Protein AF-0000000081375925 (afdb_homodimer)

Nearest PDB structures (foldseek):
  8pju-assembly1_A  TM=6.774E-01  e=2.752E-05  synthetic construct
  8em7-assembly1_B  TM=6.646E-01  e=4.712E-04  Mus musculus
  8juu-assembly1_B  TM=5.477E-01  e=2.069E-03  Rattus norvegicus
  8em4-assembly1_B  TM=5.553E-01  e=3.524E-03  Mus musculus
  8jxb-assembly1_B  TM=7.027E-01  e=2.635E-02  Rattus norvegicus

Sequence (368 aa):
MLSLSPSPSSSSSSGGAGWEAVCPLKDSRFSREPVEMVWSRWNNKLCMVDRNVKEGAVYDAGSDRWEEMPAGMLSGWDGPAAAEGDSVYVVEESSGVMRRYEWEGDTWRDVVRLEGLKGACAMAAGGGKVVVASRGGGTLTVVDVAAVGRGGGGKYWWEVVIPEGMRVMAMHVLPRMRRRRRTSMLSLSPSPSSSSSSGGAGWEAVCPLKDSRFSREPVEMVWSRWNNKLCMVDRNVKEGAVYDAGSDRWEEMPAGMLSGWDGPAAAEGDSVYVVEESSGVMRRYEWEGDTWRDVVRLEGLKGACAMAAGGGKVVVASRGGGTLTVVDVAAVGRGGGGKYWWEVVIPEGMRVMAMHVLPRMRRRRRTS

pLDDT: mean 73.74, std 26.09, range [25.77, 98.0]

Foldseek 3Di:
DPPPPPPPPPPVCPVPVLLAFAQQDLPLPPNCPDWDWEAQPQQRKIWTADLNVLAIWIARPVVRDIDGDQPLLSVPQQAEWYDDDRWIWGAHQAFRWIWIADPVVSHTHTQDTDPQSHQWHYWYDDPQKIWTQHTSDQKIKIANSVCSVVPDPDDRIDIGGHDPVCCVVSRPSDHNPPPPPPPD/DPPPPPPPPPPPCPVPVLLAFAQADLPLPPNQPDWDWEAQPQQRKIWTARLNVLAIWIARPVVRDIDGDDPLLSVPQQAEWYDDDRWIWGAHQAFRWIWIADPVVSHTHTQDTDPQSHQWHYWYDDPQKIWTQHTSDQKIKIANSVCSVVPDPDDRIDIGGHDPVCCVVSRPSDHNPPPPPPPD

Structure (mmCIF, N/CA/C/O backbone):
data_AF-0000000081375925-model_v1
#
loop_
_entity.id
_entity.type
_entity.pdbx_description
1 polymer 'F-box/kelch-repeat protein SKIP25'
#
loop_
_atom_site.group_PDB
_atom_site.id
_atom_site.type_symbol
_atom_site.label_atom_id
_atom_site.label_alt_id
_atom_site.label_comp_id
_atom_site.label_asym_id
_atom_site.label_entity_id
_atom_site.label_seq_id
_atom_site.pdbx_PDB_ins_code
_atom_site.Cartn_x
_atom_site.Cartn_y
_atom_site.Cartn_z
_atom_site.occupancy
_atom_site.B_iso_or_equiv
_atom_site.auth_seq_id
_atom_site.auth_comp_id
_atom_site.auth_asym_id
_atom_site.auth_atom_id
_atom_site.pdbx_PDB_model_num
ATOM 1 N N . MET A 1 1 ? -42.531 62 -4.871 1 27.67 1 MET A N 1
ATOM 2 C CA . MET A 1 1 ? -41.375 61.594 -5.664 1 27.67 1 MET A CA 1
ATOM 3 C C . MET A 1 1 ? -40.688 60.375 -5.082 1 27.67 1 MET A C 1
ATOM 5 O O . MET A 1 1 ? -40.25 60.375 -3.939 1 27.67 1 MET A O 1
ATOM 9 N N . LEU A 1 2 ? -41.188 59.219 -5.504 1 30.52 2 LEU A N 1
ATOM 10 C CA . LEU A 1 2 ? -41.125 57.812 -5.129 1 30.52 2 LEU A CA 1
ATOM 11 C C . LEU A 1 2 ? -39.75 57.219 -5.402 1 30.52 2 LEU A C 1
ATOM 13 O O . LEU A 1 2 ? -39.375 56.969 -6.555 1 30.52 2 LEU A O 1
ATOM 17 N N . SER A 1 3 ? -38.656 57.844 -4.832 1 32.72 3 SER A N 1
ATOM 18 C CA . SER A 1 3 ? -37.312 57.375 -5.168 1 32.72 3 SER A CA 1
ATOM 19 C C . SER A 1 3 ? -37.156 55.906 -4.914 1 32.72 3 SER A C 1
ATOM 21 O O . SER A 1 3 ? -37.594 55.375 -3.879 1 32.72 3 SER A O 1
ATOM 23 N N . LEU A 1 4 ? -37.031 55.094 -5.969 1 32.34 4 LEU A N 1
ATOM 24 C CA . LEU A 1 4 ? -36.719 53.719 -6.336 1 32.34 4 LEU A CA 1
ATOM 25 C C . LEU A 1 4 ? -35.406 53.281 -5.727 1 32.34 4 LEU A C 1
ATOM 27 O O . LEU A 1 4 ? -34.344 53.75 -6.129 1 32.34 4 LEU A O 1
ATOM 31 N N . SER A 1 5 ? -35.281 53.219 -4.395 1 34.97 5 SER A N 1
ATOM 32 C CA . SER A 1 5 ? -34 52.75 -3.867 1 34.97 5 SER A CA 1
ATOM 33 C C . SER A 1 5 ? -33.625 51.406 -4.434 1 34.97 5 SER A C 1
ATOM 35 O O . SER A 1 5 ? -34.406 50.469 -4.395 1 34.97 5 SER A O 1
ATOM 37 N N . PRO A 1 6 ? -32.688 51.344 -5.422 1 35.53 6 PRO A N 1
ATOM 38 C CA . PRO A 1 6 ? -32.25 50.094 -6.031 1 35.53 6 PRO A CA 1
ATOM 39 C C . PRO A 1 6 ? -31.641 49.125 -5.02 1 35.53 6 PRO A C 1
ATOM 41 O O . PRO A 1 6 ? -30.891 49.531 -4.133 1 35.53 6 PRO A O 1
ATOM 44 N N . SER A 1 7 ? -32.375 48.188 -4.441 1 32.91 7 SER A N 1
ATOM 45 C CA . SER A 1 7 ? -31.828 47.188 -3.543 1 32.91 7 SER A CA 1
ATOM 46 C C . SER A 1 7 ? -30.766 46.344 -4.246 1 32.91 7 SER A C 1
ATOM 48 O O . SER A 1 7 ? -31 45.844 -5.34 1 32.91 7 SER A O 1
ATOM 50 N N . PRO A 1 8 ? -29.453 46.719 -4.098 1 32.38 8 PRO A N 1
ATOM 51 C CA . PRO A 1 8 ? -28.391 45.938 -4.746 1 32.38 8 PRO A CA 1
ATOM 52 C C . PRO A 1 8 ? -28.438 44.469 -4.359 1 32.38 8 PRO A C 1
ATOM 54 O O . PRO A 1 8 ? -28.609 44.125 -3.184 1 32.38 8 PRO A O 1
ATOM 57 N N . SER A 1 9 ? -29.125 43.594 -5.102 1 27.92 9 SER A N 1
ATOM 58 C 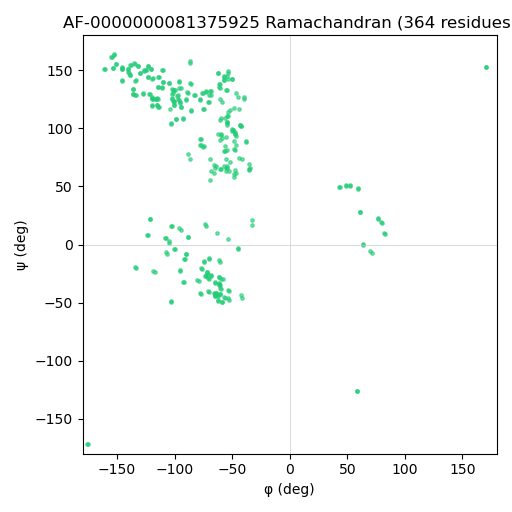CA . SER A 1 9 ? -29.156 42.125 -4.957 1 27.92 9 SER A CA 1
ATOM 59 C C . SER A 1 9 ? -27.75 41.531 -5.004 1 27.92 9 SER A C 1
ATOM 61 O O . SER A 1 9 ? -27.078 41.625 -6.031 1 27.92 9 SER A O 1
ATOM 63 N N . SER A 1 10 ? -26.953 41.688 -3.939 1 29.08 10 SER A N 1
ATOM 64 C CA . SER A 1 10 ? -25.641 41.062 -3.822 1 29.08 10 SER A CA 1
ATOM 65 C C . SER A 1 10 ? -25.734 39.562 -4.02 1 29.08 10 SER A C 1
ATOM 67 O O . SER A 1 10 ? -26.281 38.844 -3.172 1 29.08 10 SER A O 1
ATOM 69 N N . SER A 1 11 ? -26.094 39.031 -5.215 1 30.41 11 SER A N 1
ATOM 70 C CA . SER A 1 11 ? -26.062 37.625 -5.508 1 30.41 11 SER A CA 1
ATOM 71 C C . SER A 1 11 ? -24.672 37.031 -5.246 1 30.41 11 SER A C 1
ATOM 73 O O . SER A 1 11 ? -23.719 37.312 -5.973 1 30.41 11 SER A O 1
ATOM 75 N N . SER A 1 12 ? -24.234 37.062 -4.004 1 31.11 12 SER A N 1
ATOM 76 C CA . SER A 1 12 ? -22.984 36.375 -3.674 1 31.11 12 SER A CA 1
ATOM 77 C C . SER A 1 12 ? -23.031 34.906 -4.113 1 31.11 12 SER A C 1
ATOM 79 O O . SER A 1 12 ? -23.812 34.125 -3.574 1 31.11 12 SER A O 1
ATOM 81 N N . SER A 1 13 ? -23.062 34.625 -5.422 1 31.64 13 SER A N 1
ATOM 82 C CA . SER A 1 13 ? -22.859 33.281 -5.938 1 31.64 13 SER A CA 1
ATOM 83 C C . SER A 1 13 ? -21.641 32.625 -5.289 1 31.64 13 SER A C 1
ATOM 85 O O . SER A 1 13 ? -20.5 33 -5.547 1 31.64 13 SER A O 1
ATOM 87 N N . SER A 1 14 ? -21.766 32.438 -4.016 1 31.31 14 SER A N 1
ATOM 88 C CA . SER A 1 14 ? -20.781 31.578 -3.375 1 31.31 14 SER A CA 1
ATOM 89 C C . SER A 1 14 ? -20.594 30.266 -4.141 1 31.31 14 SER A C 1
ATOM 91 O O . SER A 1 14 ? -21.5 29.422 -4.145 1 31.31 14 SER A O 1
ATOM 93 N N . GLY A 1 15 ? -20.219 30.375 -5.414 1 28.95 15 GLY A N 1
ATOM 94 C CA . GLY A 1 15 ? -19.781 29.188 -6.141 1 28.95 15 GLY A CA 1
ATOM 95 C C . GLY A 1 15 ? -19.016 28.203 -5.277 1 28.95 15 GLY A C 1
ATOM 96 O O . GLY A 1 15 ? -17.859 28.453 -4.93 1 28.95 15 GLY A O 1
ATOM 97 N N . GLY A 1 16 ? -19.688 27.672 -4.34 1 29.84 16 GLY A N 1
ATOM 98 C CA . GLY A 1 16 ? -19.125 26.531 -3.633 1 29.84 16 GLY A CA 1
ATOM 99 C C . GLY A 1 16 ? -18.484 25.516 -4.555 1 29.84 16 GLY A C 1
ATOM 100 O O . GLY A 1 16 ? -19.125 25.016 -5.48 1 29.84 16 GLY A O 1
ATOM 101 N N . ALA A 1 17 ? -17.312 25.844 -5.07 1 31.19 17 ALA A N 1
ATOM 102 C CA . ALA A 1 17 ? -16.484 24.906 -5.82 1 31.19 17 ALA A CA 1
ATOM 103 C C . ALA A 1 17 ? -16.609 23.5 -5.242 1 31.19 17 ALA A C 1
ATOM 105 O O . ALA A 1 17 ? -16.094 23.219 -4.152 1 31.19 17 ALA A O 1
ATOM 106 N N . GLY A 1 18 ? -17.844 22.984 -5.469 1 25.77 18 GLY A N 1
ATOM 107 C CA . GLY A 1 18 ? -18.094 21.594 -5.141 1 25.77 18 GLY A CA 1
ATOM 108 C C . GLY A 1 18 ? -17.047 20.656 -5.672 1 25.77 18 GLY A C 1
ATOM 109 O O . GLY A 1 18 ? -16.719 20.672 -6.859 1 25.77 18 GLY A O 1
ATOM 110 N N . TRP A 1 19 ? -16.062 20.406 -4.988 1 27.34 19 TRP A N 1
ATOM 111 C CA . TRP A 1 19 ? -15.039 19.422 -5.289 1 27.34 19 TRP A CA 1
ATOM 112 C C . TRP A 1 19 ? -15.672 18.078 -5.68 1 27.34 19 TRP A C 1
ATOM 114 O O . TRP A 1 19 ? -16.547 17.578 -4.969 1 27.34 19 TRP A O 1
ATOM 124 N N . GLU A 1 20 ? -16.062 18.047 -6.984 1 27.64 20 GLU A N 1
ATOM 125 C CA . GLU A 1 20 ? -16.594 16.75 -7.422 1 27.64 20 GLU A CA 1
ATOM 126 C C . GLU A 1 20 ? -15.555 15.648 -7.277 1 27.64 20 GLU A C 1
ATOM 128 O O . GLU A 1 20 ? -14.391 15.828 -7.629 1 27.64 20 GLU A O 1
ATOM 133 N N . ALA A 1 21 ? -15.812 14.609 -6.613 1 29.47 21 ALA A N 1
ATOM 134 C CA . ALA A 1 21 ? -15.141 13.391 -6.168 1 29.47 21 ALA A CA 1
ATOM 135 C C . ALA A 1 21 ? -14.742 12.516 -7.355 1 29.47 21 ALA A C 1
ATOM 137 O O . ALA A 1 21 ? -15.602 12.07 -8.117 1 29.47 21 ALA A O 1
ATOM 138 N N . VAL A 1 22 ? -13.836 12.828 -8.281 1 29.62 22 VAL A N 1
ATOM 139 C CA . VAL A 1 22 ? -13.789 11.93 -9.438 1 29.62 22 VAL A CA 1
ATOM 140 C C . VAL A 1 22 ? -12.836 10.766 -9.148 1 29.62 22 VAL A C 1
ATOM 142 O O . VAL A 1 22 ? -11.648 10.984 -8.914 1 29.62 22 VAL A O 1
ATOM 145 N N . CYS A 1 23 ? -13.031 9.648 -8.391 1 30.83 23 CYS A N 1
ATOM 146 C CA . CYS A 1 23 ? -12.367 8.352 -8.445 1 30.83 23 CYS A CA 1
ATOM 147 C C . CYS A 1 23 ? -12.305 7.84 -9.883 1 30.83 23 CYS A C 1
ATOM 149 O O . CYS A 1 23 ? -13.266 7.977 -10.641 1 30.83 23 CYS A O 1
ATOM 151 N N . PRO A 1 24 ? -11.039 7.645 -10.477 1 32.41 24 PRO A N 1
ATOM 152 C CA . PRO A 1 24 ? -11.086 7.133 -11.852 1 32.41 24 PRO A CA 1
ATOM 153 C C . PRO A 1 24 ? -12.133 6.035 -12.039 1 32.41 24 PRO A C 1
ATOM 155 O O . PRO A 1 24 ? -12.211 5.109 -11.227 1 32.41 24 PRO A O 1
ATOM 158 N N . LEU A 1 25 ? -13.18 6.246 -12.539 1 31.5 25 LEU A N 1
ATOM 159 C CA . LEU A 1 25 ? -14.078 5.199 -13.016 1 31.5 25 LEU A CA 1
ATOM 160 C C . LEU A 1 25 ? -13.367 4.273 -13.992 1 31.5 25 LEU A C 1
ATOM 162 O O . LEU A 1 25 ? -12.445 4.695 -14.695 1 31.5 25 LEU A O 1
ATOM 166 N N . LYS A 1 26 ? -13.68 2.912 -14 1 34.09 26 LYS A N 1
ATOM 167 C CA . LYS A 1 26 ? -13.359 1.758 -14.836 1 34.09 26 LYS A CA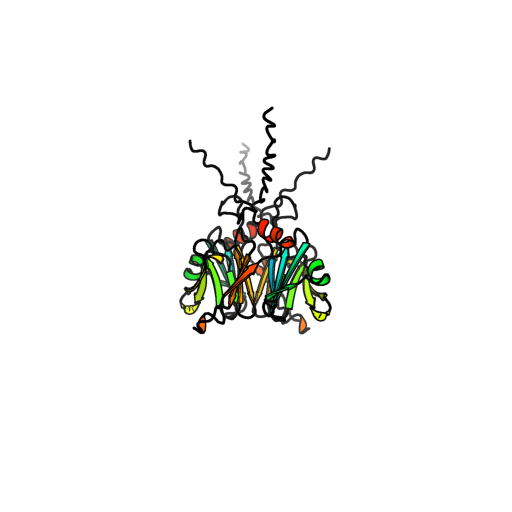 1
ATOM 168 C C . LYS A 1 26 ? -13.195 2.166 -16.297 1 34.09 26 LYS A C 1
ATOM 170 O O . LYS A 1 26 ? -13.445 1.37 -17.203 1 34.09 26 LYS A O 1
ATOM 175 N N . ASP A 1 27 ? -13.023 3.299 -16.75 1 34.09 27 ASP A N 1
ATOM 176 C CA . ASP A 1 27 ? -12.898 3.277 -18.203 1 34.09 27 ASP A CA 1
ATOM 177 C C . ASP A 1 27 ? -11.531 2.732 -18.625 1 34.09 27 ASP A C 1
ATOM 179 O O . ASP A 1 27 ? -10.508 3.104 -18.062 1 34.09 27 ASP A O 1
ATOM 183 N N . SER A 1 28 ? -11.453 1.55 -19.359 1 36.5 28 SER A N 1
ATOM 184 C CA . SER A 1 28 ? -10.461 0.609 -19.859 1 36.5 28 SER A CA 1
ATOM 185 C C . SER A 1 28 ? -9.242 1.339 -20.422 1 36.5 28 SER A C 1
ATOM 187 O O . SER A 1 28 ? -8.125 0.82 -20.375 1 36.5 28 SER A O 1
ATOM 189 N N . ARG A 1 29 ? -9.484 2.426 -21.203 1 34.69 29 ARG A N 1
ATOM 190 C CA . ARG A 1 29 ? -8.391 2.846 -22.078 1 34.69 29 ARG A CA 1
ATOM 191 C C . ARG A 1 29 ? -7.254 3.467 -21.266 1 34.69 29 ARG A C 1
ATOM 193 O O . ARG A 1 29 ? -6.109 3.494 -21.734 1 34.69 29 ARG A O 1
ATOM 200 N N . PHE A 1 30 ? -7.594 4.25 -20.266 1 34.44 30 PHE A N 1
ATOM 201 C CA . PHE A 1 30 ? -6.59 5.035 -19.562 1 34.44 30 PHE A CA 1
ATOM 202 C C . PHE A 1 30 ? -6.535 4.641 -18.094 1 34.44 30 PHE A C 1
ATOM 204 O O . PHE A 1 30 ? -5.875 5.305 -17.281 1 34.44 30 PHE A O 1
ATOM 211 N N . SER A 1 31 ? -7.688 4.031 -17.516 1 39.56 31 SER A N 1
ATOM 212 C CA . SER A 1 31 ? -7.785 3.873 -16.062 1 39.56 31 SER A CA 1
ATOM 213 C C . SER A 1 31 ? -6.734 2.9 -15.547 1 39.56 31 SER A C 1
ATOM 215 O O . SER A 1 31 ? -6.805 1.699 -15.812 1 39.56 31 SER A O 1
ATOM 217 N N . ARG A 1 32 ? -5.449 3.211 -15.719 1 41.97 32 ARG A N 1
ATOM 218 C CA . ARG A 1 32 ? -4.375 2.316 -15.297 1 41.97 32 ARG A CA 1
ATOM 219 C C . ARG A 1 32 ? -4.422 2.074 -13.797 1 41.97 32 ARG A C 1
ATOM 221 O O . ARG A 1 32 ? -3.957 2.906 -13.016 1 41.97 32 ARG A O 1
ATOM 228 N N . GLU A 1 33 ? -5.559 1.391 -13.359 1 49.75 33 GLU A N 1
ATOM 229 C CA . GLU A 1 33 ? -5.316 0.979 -11.977 1 49.75 33 GLU A CA 1
ATOM 230 C C . GLU A 1 33 ? -4.016 0.19 -11.859 1 49.75 33 GLU A C 1
ATOM 232 O O . GLU A 1 33 ? -3.775 -0.741 -12.633 1 49.75 33 GLU A O 1
ATOM 237 N N . PRO A 1 34 ? -2.988 0.805 -11.109 1 61.31 34 PRO A N 1
ATOM 238 C CA . PRO A 1 34 ? -1.686 0.16 -10.938 1 61.31 34 PRO A CA 1
ATOM 239 C C . PRO A 1 34 ? -1.792 -1.229 -10.312 1 61.31 34 PRO A C 1
ATOM 241 O O . PRO A 1 34 ? -2.824 -1.569 -9.727 1 61.31 34 PRO A O 1
ATOM 244 N N . VAL A 1 35 ? -1.011 -2.145 -10.734 1 74.56 35 VAL A N 1
ATOM 245 C CA . VAL A 1 35 ? -0.777 -3.412 -10.047 1 74.56 35 VAL A CA 1
ATOM 246 C C . VAL A 1 35 ? -0.693 -3.18 -8.547 1 74.56 35 VAL A C 1
ATOM 248 O O . VAL A 1 35 ? -0.034 -2.242 -8.094 1 74.56 35 VAL A O 1
ATOM 251 N N . GLU A 1 36 ? -1.536 -3.932 -7.887 1 87.06 36 GLU A N 1
ATOM 252 C CA . GLU A 1 36 ? -1.508 -3.885 -6.43 1 87.06 36 GLU A CA 1
ATOM 253 C C . GLU A 1 36 ? -0.636 -4.996 -5.855 1 87.06 36 GLU A C 1
ATOM 255 O O . GLU A 1 36 ? -0.677 -6.133 -6.336 1 87.06 36 GLU A O 1
ATOM 260 N N . MET A 1 37 ? 0.191 -4.625 -4.895 1 91.12 37 MET A N 1
ATOM 261 C CA . MET A 1 37 ? 1.044 -5.578 -4.191 1 91.12 37 MET A CA 1
ATOM 262 C C . MET A 1 37 ? 0.731 -5.594 -2.699 1 91.12 37 MET A C 1
ATOM 264 O O . MET A 1 37 ? 0.677 -4.539 -2.062 1 91.12 37 MET A O 1
ATOM 268 N N . VAL A 1 38 ? 0.453 -6.828 -2.201 1 94.94 38 VAL A N 1
ATOM 269 C CA . VAL A 1 38 ? 0.169 -7 -0.78 1 94.94 38 VAL A CA 1
ATOM 270 C C . VAL A 1 38 ? 0.953 -8.195 -0.237 1 94.94 38 VAL A C 1
ATOM 272 O O . VAL A 1 38 ? 0.918 -9.281 -0.817 1 94.94 38 VAL A O 1
ATOM 275 N N . TRP A 1 39 ? 1.676 -7.996 0.836 1 94.75 39 TRP A N 1
ATOM 276 C CA . TRP A 1 39 ? 2.436 -9.078 1.46 1 94.75 39 TRP A CA 1
ATOM 277 C C . TRP A 1 39 ? 1.637 -9.727 2.584 1 94.75 39 TRP A C 1
ATOM 279 O O . TRP A 1 39 ? 1.271 -9.062 3.559 1 94.75 39 TRP A O 1
ATOM 289 N N . SER A 1 40 ? 1.37 -10.961 2.416 1 93.94 40 SER A N 1
ATOM 290 C CA . SER A 1 40 ? 0.738 -11.734 3.482 1 93.94 40 SER A CA 1
ATOM 291 C C . SER A 1 40 ? 1.775 -12.289 4.457 1 93.94 40 SER A C 1
ATOM 293 O O . SER A 1 40 ? 2.566 -13.164 4.098 1 93.94 40 SER A O 1
ATOM 295 N N . ARG A 1 41 ? 1.726 -11.844 5.645 1 89.5 41 ARG A N 1
ATOM 296 C CA . ARG A 1 41 ? 2.688 -12.258 6.66 1 89.5 41 ARG A CA 1
ATOM 297 C C . ARG A 1 41 ? 2.416 -13.688 7.113 1 89.5 41 ARG A C 1
ATOM 299 O O . ARG A 1 41 ? 3.34 -14.406 7.504 1 89.5 41 ARG A O 1
ATOM 306 N N . TRP A 1 42 ? 1.19 -14.078 6.996 1 87.38 42 TRP A N 1
ATOM 307 C CA . TRP A 1 42 ? 0.774 -15.398 7.461 1 87.38 42 TRP A CA 1
ATOM 308 C C . TRP A 1 42 ? 1.599 -16.5 6.793 1 87.38 42 TRP A C 1
ATOM 310 O O . TRP A 1 42 ? 2.082 -17.406 7.461 1 87.38 42 TRP A O 1
ATOM 320 N N . ASN A 1 43 ? 1.791 -16.422 5.602 1 91.5 43 ASN A N 1
ATOM 321 C CA . ASN A 1 43 ? 2.48 -17.469 4.859 1 91.5 43 ASN A CA 1
ATOM 322 C C . ASN A 1 43 ? 3.693 -16.922 4.113 1 91.5 43 ASN A C 1
ATOM 324 O O . ASN A 1 43 ? 4.297 -17.625 3.299 1 91.5 43 ASN A O 1
ATOM 328 N N . ASN A 1 44 ? 3.99 -15.664 4.418 1 91.5 44 ASN A N 1
ATOM 329 C CA . ASN A 1 44 ? 5.16 -15.008 3.844 1 91.5 44 ASN A CA 1
ATOM 330 C C . ASN A 1 44 ? 5.094 -14.977 2.32 1 91.5 44 ASN A C 1
ATOM 332 O O . ASN A 1 44 ? 6.066 -15.328 1.646 1 91.5 44 ASN A O 1
ATOM 336 N N . LYS A 1 45 ? 3.969 -14.57 1.819 1 94.44 45 LYS A N 1
ATOM 337 C CA . LYS A 1 45 ? 3.746 -14.523 0.377 1 94.44 45 LYS A CA 1
ATOM 338 C C . LYS A 1 45 ? 3.359 -13.117 -0.077 1 94.44 45 LYS A C 1
ATOM 340 O O . LYS A 1 45 ? 2.648 -12.406 0.634 1 94.44 45 LYS A O 1
ATOM 345 N N . LEU A 1 46 ? 3.84 -12.766 -1.271 1 94.31 46 LEU A N 1
ATOM 346 C CA . LEU A 1 46 ? 3.432 -11.547 -1.946 1 94.31 46 LEU A CA 1
ATOM 347 C C . LEU A 1 46 ? 2.299 -11.82 -2.932 1 94.31 46 LEU A C 1
ATOM 349 O O . LEU A 1 46 ? 2.43 -12.672 -3.812 1 94.31 46 LEU A O 1
ATOM 353 N N . CYS A 1 47 ? 1.228 -11.133 -2.719 1 94.31 47 CYS A N 1
ATOM 354 C CA . CYS A 1 47 ? 0.133 -11.164 -3.682 1 94.31 47 CYS A CA 1
ATOM 355 C C . CYS A 1 47 ? 0.201 -9.969 -4.625 1 94.31 47 CYS A C 1
ATOM 357 O O . CYS A 1 47 ? 0.245 -8.828 -4.176 1 94.31 47 CYS A O 1
ATOM 359 N N . MET A 1 48 ? 0.217 -10.258 -5.871 1 90.81 48 MET A N 1
ATOM 360 C CA . MET A 1 48 ? 0.211 -9.227 -6.898 1 90.81 48 MET A CA 1
ATOM 361 C C . MET A 1 48 ? -1.014 -9.352 -7.797 1 90.81 48 MET A C 1
ATOM 363 O O . MET A 1 48 ? -1.284 -10.43 -8.328 1 90.81 48 MET A O 1
ATOM 367 N N . VAL A 1 49 ? -1.761 -8.266 -7.91 1 88.56 49 VAL A N 1
ATOM 368 C CA . VAL A 1 49 ? -3.016 -8.352 -8.648 1 88.56 49 VAL A CA 1
ATOM 369 C C . VAL A 1 49 ? -3.164 -7.129 -9.555 1 88.56 49 VAL A C 1
ATOM 371 O O . VAL A 1 49 ? -2.867 -6.004 -9.148 1 88.56 49 VAL A O 1
ATOM 374 N N . ASP A 1 50 ? -3.535 -7.367 -10.75 1 82.12 50 ASP A N 1
ATOM 375 C CA . ASP A 1 50 ? -4.066 -6.348 -11.648 1 82.12 50 ASP A CA 1
ATOM 376 C C . ASP A 1 50 ? -5.586 -6.461 -11.766 1 82.12 50 ASP A C 1
ATOM 378 O O . ASP A 1 50 ? -6.094 -7.352 -12.453 1 82.12 50 ASP A O 1
ATOM 382 N N . ARG A 1 51 ? -6.242 -5.582 -11.125 1 83 51 ARG A N 1
ATOM 383 C CA . ARG A 1 51 ? -7.695 -5.664 -11.055 1 83 51 ARG A CA 1
ATOM 384 C C . ARG A 1 51 ? -8.336 -5.316 -12.398 1 83 51 ARG A C 1
ATOM 386 O O . ARG A 1 51 ? -9.477 -5.691 -12.664 1 83 51 ARG A O 1
ATOM 393 N N . ASN A 1 52 ? -7.605 -4.559 -13.219 1 76.25 52 ASN A N 1
ATOM 394 C CA . ASN A 1 52 ? -8.148 -4.164 -14.508 1 76.25 52 ASN A CA 1
ATOM 395 C C . ASN A 1 52 ? -8.352 -5.367 -15.422 1 76.25 52 ASN A C 1
ATOM 397 O O . ASN A 1 52 ? -9.375 -5.465 -16.109 1 76.25 52 ASN A O 1
ATOM 401 N N . VAL A 1 53 ? -7.449 -6.215 -15.422 1 77.5 53 VAL A N 1
ATOM 402 C CA . VAL A 1 53 ? -7.52 -7.383 -16.297 1 77.5 53 VAL A CA 1
ATOM 403 C C . VAL A 1 53 ? -7.805 -8.633 -15.461 1 77.5 53 VAL A C 1
ATOM 405 O O . VAL A 1 53 ? -7.875 -9.742 -16 1 77.5 53 VAL A O 1
ATOM 408 N N . LYS A 1 54 ? -8.039 -8.43 -14.18 1 85.44 54 LYS A N 1
ATOM 409 C CA . LYS A 1 54 ? -8.32 -9.508 -13.234 1 85.44 54 LYS A CA 1
ATOM 410 C C . LYS A 1 54 ? -7.297 -10.633 -13.359 1 85.44 54 LYS A C 1
ATOM 412 O O . LYS A 1 54 ? -7.66 -11.797 -13.531 1 85.44 54 LYS A O 1
ATOM 417 N N . GLU A 1 55 ? -6.078 -10.344 -13.336 1 86 55 GLU A N 1
ATOM 418 C CA . GLU A 1 55 ? -4.945 -11.266 -13.312 1 86 55 GLU A CA 1
ATOM 419 C C . GLU A 1 55 ? -4.109 -11.07 -12.047 1 86 55 GLU A C 1
ATOM 421 O O . GLU A 1 55 ? -4.012 -9.961 -11.523 1 86 55 GLU A O 1
ATOM 426 N N . GLY A 1 56 ? -3.621 -12.195 -11.562 1 89.88 56 GLY A N 1
ATOM 427 C CA . GLY A 1 56 ? -2.805 -12.133 -10.359 1 89.88 56 GLY A CA 1
ATOM 428 C C . GLY A 1 56 ? -1.84 -13.297 -10.234 1 89.88 56 GLY A C 1
ATOM 429 O O . GLY A 1 56 ? -1.948 -14.281 -10.969 1 89.88 56 GLY A O 1
ATOM 430 N N . ALA A 1 57 ? -0.881 -13.094 -9.422 1 92.12 57 ALA A N 1
ATOM 431 C CA . ALA A 1 57 ? 0.109 -14.109 -9.086 1 92.12 57 ALA A CA 1
ATOM 432 C C . ALA A 1 57 ? 0.558 -13.984 -7.637 1 92.12 57 ALA A C 1
ATOM 434 O O . ALA A 1 57 ? 0.429 -12.914 -7.031 1 92.12 57 ALA A O 1
ATOM 435 N N . VAL A 1 58 ? 0.931 -15.094 -7.133 1 94.12 58 VAL A N 1
ATOM 436 C CA . VAL A 1 58 ? 1.452 -15.141 -5.773 1 94.12 58 VAL A CA 1
ATOM 437 C C . VAL A 1 58 ? 2.924 -15.547 -5.793 1 94.12 58 VAL A C 1
ATOM 439 O O . VAL A 1 58 ? 3.291 -16.531 -6.434 1 94.12 58 VAL A O 1
ATOM 442 N N . TYR A 1 59 ? 3.754 -14.742 -5.191 1 93.94 59 TYR A N 1
ATOM 443 C CA . TYR A 1 59 ? 5.172 -15.055 -5.039 1 93.94 59 TYR A CA 1
ATOM 444 C C . TYR A 1 59 ? 5.469 -15.57 -3.633 1 93.94 59 TYR A C 1
ATOM 446 O O . TYR A 1 59 ? 5.18 -14.891 -2.645 1 93.94 59 TYR A O 1
ATOM 454 N N . ASP A 1 60 ? 6.035 -16.75 -3.621 1 92.88 60 ASP A N 1
ATOM 455 C CA . ASP A 1 60 ? 6.496 -17.328 -2.361 1 92.88 60 ASP A CA 1
ATOM 456 C C . ASP A 1 60 ? 7.965 -16.984 -2.109 1 92.88 60 ASP A C 1
ATOM 458 O O . ASP A 1 60 ? 8.852 -17.547 -2.752 1 92.88 60 ASP A O 1
ATOM 462 N N . ALA A 1 61 ? 8.234 -16.141 -1.18 1 86.56 61 ALA A N 1
ATOM 463 C CA . ALA A 1 61 ? 9.586 -15.672 -0.899 1 86.56 61 ALA A CA 1
ATOM 464 C C . ALA A 1 61 ? 10.422 -16.781 -0.266 1 86.56 61 ALA A C 1
ATOM 466 O O . ALA A 1 61 ? 11.656 -16.781 -0.377 1 86.56 61 ALA A O 1
ATOM 467 N N . GLY A 1 62 ? 9.75 -17.719 0.467 1 85.62 62 GLY A N 1
ATOM 468 C CA . GLY A 1 62 ? 10.461 -18.844 1.046 1 85.62 62 GLY A CA 1
ATOM 469 C C . GLY A 1 62 ? 11.047 -19.781 0.003 1 85.62 62 GLY A C 1
ATOM 470 O O . GLY A 1 62 ? 12.211 -20.172 0.097 1 85.62 62 GLY A O 1
ATOM 471 N N . SER A 1 63 ? 10.312 -20.062 -1.012 1 89.44 63 SER A N 1
ATOM 472 C CA . SER A 1 63 ? 10.75 -20.969 -2.066 1 89.44 63 SER A CA 1
ATOM 473 C C . SER A 1 63 ? 11.242 -20.203 -3.289 1 89.44 63 SER A C 1
ATOM 475 O O . SER A 1 63 ? 11.758 -20.797 -4.238 1 89.44 63 SER A O 1
ATOM 477 N N . ASP A 1 64 ? 11.133 -18.906 -3.238 1 86.19 64 ASP A N 1
ATOM 478 C CA . ASP A 1 64 ? 11.516 -18.047 -4.355 1 86.19 64 ASP A CA 1
ATOM 479 C C . ASP A 1 64 ? 10.836 -18.5 -5.648 1 86.19 64 ASP A C 1
ATOM 481 O O . ASP A 1 64 ? 11.508 -18.703 -6.668 1 86.19 64 ASP A O 1
ATOM 485 N N . ARG A 1 65 ? 9.492 -18.688 -5.625 1 91.19 65 ARG A N 1
ATOM 486 C CA . ARG A 1 65 ? 8.734 -19.156 -6.781 1 91.19 65 ARG A CA 1
ATOM 487 C C . ARG A 1 65 ? 7.395 -18.422 -6.883 1 91.19 65 ARG A C 1
ATOM 489 O O . ARG A 1 65 ? 6.789 -18.078 -5.867 1 91.19 65 ARG A O 1
ATOM 496 N N . TRP A 1 66 ? 7.047 -18.297 -8.18 1 91.81 66 TRP A N 1
ATOM 497 C CA . TRP A 1 66 ? 5.695 -17.812 -8.438 1 91.81 66 TRP A CA 1
ATOM 498 C C . TRP A 1 66 ? 4.695 -18.969 -8.445 1 91.81 66 TRP A C 1
ATOM 500 O O . TRP A 1 66 ? 4.98 -20.047 -8.961 1 91.81 66 TRP A O 1
ATOM 510 N N . GLU A 1 67 ? 3.572 -18.672 -7.832 1 92.81 67 GLU A N 1
ATOM 511 C CA . GLU A 1 67 ? 2.434 -19.578 -7.852 1 92.81 67 GLU A CA 1
ATOM 512 C C . GLU A 1 67 ? 1.208 -18.922 -8.477 1 92.81 67 GLU A C 1
ATOM 514 O O . GLU A 1 67 ? 1.084 -17.703 -8.469 1 92.81 67 GLU A O 1
ATOM 519 N N . GLU A 1 68 ? 0.39 -19.812 -9.078 1 91.75 68 GLU A N 1
ATOM 520 C CA . GLU A 1 68 ? -0.906 -19.312 -9.523 1 91.75 68 GLU A CA 1
ATOM 521 C C . GLU A 1 68 ? -1.727 -18.797 -8.344 1 91.75 68 GLU A C 1
ATOM 523 O O . GLU A 1 68 ? -1.762 -19.422 -7.285 1 91.75 68 GLU A O 1
ATOM 528 N N . MET A 1 69 ? -2.295 -17.688 -8.562 1 94.56 69 MET A N 1
ATOM 529 C CA . MET A 1 69 ? -3.164 -17.156 -7.516 1 94.56 69 MET A CA 1
ATOM 530 C C . MET A 1 69 ? -4.434 -17.984 -7.383 1 94.56 69 MET A C 1
ATOM 532 O O . MET A 1 69 ? -5.066 -18.328 -8.383 1 94.56 69 MET A O 1
ATOM 536 N N . PRO A 1 70 ? -4.754 -18.406 -6.125 1 96.62 70 PRO A N 1
ATOM 537 C CA . PRO A 1 70 ? -5.992 -19.172 -5.93 1 96.62 70 PRO A CA 1
ATOM 538 C C . PRO A 1 70 ? -7.203 -18.484 -6.566 1 96.62 70 PRO A C 1
ATOM 540 O O . PRO A 1 70 ? -7.316 -17.25 -6.523 1 96.62 70 PRO A O 1
ATOM 543 N N . ALA A 1 71 ? -8.117 -19.25 -7.141 1 97.25 71 ALA A N 1
ATOM 544 C CA . ALA A 1 71 ? -9.266 -18.719 -7.887 1 97.25 71 ALA A CA 1
ATOM 545 C C . ALA A 1 71 ? -10.148 -17.859 -7 1 97.25 71 ALA A C 1
ATOM 547 O O . ALA A 1 71 ? -10.641 -16.812 -7.43 1 97.25 71 ALA A O 1
ATOM 548 N N . GLY A 1 72 ? -10.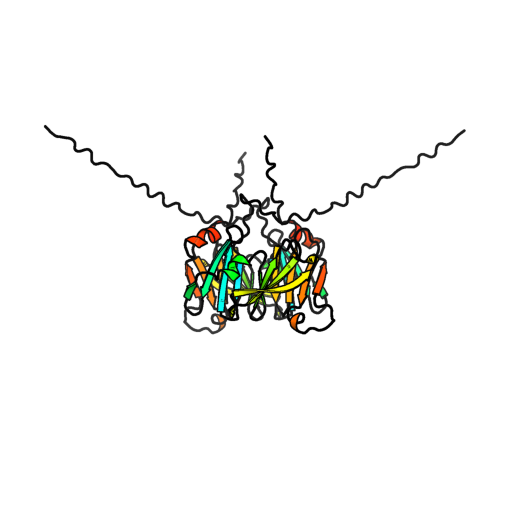383 -18.297 -5.801 1 98 72 GLY A N 1
ATOM 549 C CA . GLY A 1 72 ? -11.195 -17.531 -4.871 1 98 72 GLY A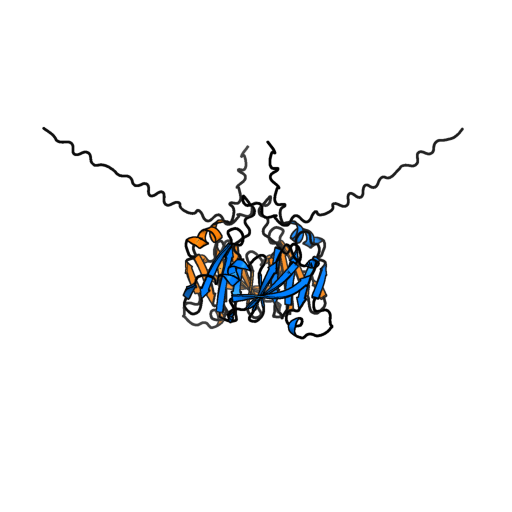 CA 1
ATOM 550 C C . GLY A 1 72 ? -10.594 -16.172 -4.523 1 98 72 GLY A C 1
ATOM 551 O O . GLY A 1 72 ? -11.305 -15.18 -4.426 1 98 72 GLY A O 1
ATOM 552 N N . MET A 1 73 ? -9.312 -16.172 -4.27 1 97.38 73 MET A N 1
ATOM 553 C CA . MET A 1 73 ? -8.617 -14.922 -3.969 1 97.38 73 MET A CA 1
ATOM 554 C C . MET A 1 73 ? -8.766 -13.93 -5.117 1 97.38 73 MET A C 1
ATOM 556 O O . MET A 1 73 ? -9.156 -12.781 -4.902 1 97.38 73 MET A O 1
ATOM 560 N N . LEU A 1 74 ? -8.492 -14.391 -6.312 1 96.06 74 LEU A N 1
ATOM 561 C CA . LEU A 1 74 ? -8.516 -13.523 -7.48 1 96.06 74 LEU A CA 1
ATOM 562 C C . LEU A 1 74 ? -9.922 -13.008 -7.742 1 96.06 74 LEU A C 1
ATOM 564 O O . LEU A 1 74 ? -10.117 -11.812 -7.996 1 96.06 74 LEU A O 1
ATOM 568 N N . SER A 1 75 ? -10.859 -13.828 -7.668 1 96.69 75 SER A N 1
ATOM 569 C CA . SER A 1 75 ? -12.234 -13.453 -7.969 1 96.69 75 SER A CA 1
ATOM 570 C C . SER A 1 75 ? -12.758 -12.422 -6.973 1 96.69 75 SER A C 1
ATOM 572 O O . SER A 1 75 ? -13.539 -11.539 -7.34 1 96.69 75 SER A O 1
ATOM 574 N N . GLY A 1 76 ? -12.312 -12.516 -5.762 1 96.62 76 GLY A N 1
ATOM 575 C CA . GLY A 1 76 ? -12.82 -11.633 -4.723 1 96.62 76 GLY A CA 1
ATOM 576 C C . GLY A 1 76 ? -12.031 -10.344 -4.598 1 96.62 76 GLY A C 1
ATOM 577 O O . GLY A 1 76 ? -12.414 -9.453 -3.828 1 96.62 76 GLY A O 1
ATOM 578 N N . TRP A 1 77 ? -10.953 -10.25 -5.277 1 95.56 77 TRP A N 1
ATOM 579 C CA . TRP A 1 77 ? -10.133 -9.039 -5.223 1 95.56 77 TRP A CA 1
ATOM 580 C C . TRP A 1 77 ? -10.742 -7.93 -6.07 1 95.56 77 TRP A C 1
ATOM 582 O O . TRP A 1 77 ? -10.297 -7.68 -7.191 1 95.56 77 TRP A O 1
ATOM 592 N N . ASP A 1 78 ? -11.711 -7.121 -5.504 1 92.75 78 ASP A N 1
ATOM 593 C CA . ASP A 1 78 ? -12.539 -6.199 -6.273 1 92.75 78 ASP A CA 1
ATOM 594 C C . ASP A 1 78 ? -12.367 -4.766 -5.785 1 92.75 78 ASP A C 1
ATOM 596 O O . ASP A 1 78 ? -13.227 -3.912 -6.023 1 92.75 78 ASP A O 1
ATOM 600 N N . GLY A 1 79 ? -11.336 -4.488 -5.16 1 91.88 79 GLY A N 1
ATOM 601 C CA . GLY A 1 79 ? -11.008 -3.166 -4.645 1 91.88 79 GLY A CA 1
ATOM 602 C C . GLY A 1 79 ? -9.625 -3.092 -4.02 1 91.88 79 GLY A C 1
ATOM 603 O O . GLY A 1 79 ? -8.82 -4.012 -4.168 1 91.88 79 GLY A O 1
ATOM 604 N N . PRO A 1 80 ? -9.359 -1.952 -3.395 1 91.81 80 PRO A N 1
ATOM 605 C CA . PRO A 1 80 ? -8.062 -1.842 -2.725 1 91.81 80 PRO A CA 1
ATOM 606 C C . PRO A 1 80 ? -7.883 -2.867 -1.606 1 91.81 80 PRO A C 1
ATOM 608 O O . PRO A 1 80 ? -8.859 -3.26 -0.964 1 91.81 80 PRO A O 1
ATOM 611 N N . ALA A 1 81 ? -6.645 -3.281 -1.435 1 95.81 81 ALA A N 1
ATOM 612 C CA . ALA A 1 81 ? -6.336 -4.328 -0.463 1 95.81 81 ALA A CA 1
ATOM 613 C C . ALA A 1 81 ? -5.156 -3.926 0.417 1 95.81 81 ALA A C 1
ATOM 615 O O . ALA A 1 81 ? -4.336 -3.092 0.025 1 95.81 81 ALA A O 1
ATOM 616 N N . ALA A 1 82 ? -5.109 -4.445 1.578 1 96 82 ALA A N 1
ATOM 617 C CA . ALA A 1 82 ? -4.008 -4.281 2.521 1 96 82 ALA A CA 1
ATOM 618 C C . ALA A 1 82 ? -3.918 -5.469 3.475 1 96 82 ALA A C 1
ATOM 620 O O . ALA A 1 82 ? -4.906 -6.176 3.691 1 96 82 ALA A O 1
ATOM 621 N N . ALA A 1 83 ? -2.748 -5.707 3.926 1 95.94 83 ALA A N 1
ATOM 622 C CA . ALA A 1 83 ? -2.537 -6.777 4.898 1 95.94 83 ALA A CA 1
ATOM 623 C C . ALA A 1 83 ? -2.43 -6.219 6.312 1 95.94 83 ALA A C 1
ATOM 625 O O . ALA A 1 83 ? -1.774 -5.199 6.539 1 95.94 83 ALA A O 1
ATOM 626 N N . GLU A 1 84 ? -3.113 -6.801 7.23 1 93.69 84 GLU A N 1
ATOM 627 C CA . GLU A 1 84 ? -3.027 -6.512 8.664 1 93.69 84 GLU A CA 1
ATOM 628 C C . GLU A 1 84 ? -2.998 -7.797 9.484 1 93.69 84 GLU A C 1
ATOM 630 O O . GLU A 1 84 ? -3.875 -8.648 9.344 1 93.69 84 GLU A O 1
ATOM 635 N N . GLY A 1 85 ? -2 -7.836 10.383 1 88.38 85 GLY A N 1
ATOM 636 C CA . GLY A 1 85 ? -1.807 -9.102 11.07 1 88.38 85 GLY A CA 1
ATOM 637 C C . GLY A 1 85 ? -1.534 -10.258 10.125 1 88.38 85 GLY A C 1
ATOM 638 O O . GLY A 1 85 ? -0.637 -10.18 9.281 1 88.38 85 GLY A O 1
ATOM 639 N N . ASP A 1 86 ? -2.33 -11.336 10.242 1 87.75 86 ASP A N 1
ATOM 640 C CA . ASP A 1 86 ? -2.139 -12.516 9.406 1 87.75 86 ASP A CA 1
ATOM 641 C C . ASP A 1 86 ? -3.172 -12.57 8.281 1 87.75 86 ASP A C 1
ATOM 643 O O . ASP A 1 86 ? -3.352 -13.609 7.645 1 87.75 86 ASP A O 1
ATOM 647 N N . SER A 1 87 ? -3.781 -11.43 8.086 1 92.62 87 SER A N 1
ATOM 648 C CA . SER A 1 87 ? -4.898 -11.461 7.145 1 92.62 87 SER A CA 1
ATOM 649 C C . SER A 1 87 ? -4.73 -10.414 6.051 1 92.62 87 SER A C 1
ATOM 651 O O . SER A 1 87 ? -4.055 -9.406 6.25 1 92.62 87 SER A O 1
ATOM 653 N N . VAL A 1 88 ? -5.293 -10.727 4.84 1 96.88 88 VAL A N 1
ATOM 654 C CA . VAL A 1 88 ? -5.438 -9.781 3.738 1 96.88 88 VAL A CA 1
ATOM 655 C C . VAL A 1 88 ? -6.883 -9.289 3.668 1 96.88 88 VAL A C 1
ATOM 657 O O . VAL A 1 88 ? -7.82 -10.086 3.715 1 96.88 88 VAL A O 1
ATOM 660 N N . TYR A 1 89 ? -7.051 -7.988 3.607 1 97.56 89 TYR A N 1
ATOM 661 C CA . TYR A 1 89 ? -8.367 -7.367 3.537 1 97.56 89 TYR A CA 1
ATOM 662 C C . TYR A 1 89 ? -8.578 -6.68 2.191 1 97.56 89 TYR A C 1
ATOM 664 O O . TYR A 1 89 ? -7.637 -6.145 1.609 1 97.56 89 TYR A O 1
ATOM 672 N N . VAL A 1 90 ? -9.781 -6.734 1.698 1 97.94 90 VAL A N 1
ATOM 673 C CA . VAL A 1 90 ? -10.195 -6.004 0.507 1 97.94 90 VAL A CA 1
ATOM 674 C C . VAL A 1 90 ? -11.492 -5.246 0.793 1 97.94 90 VAL A C 1
ATOM 676 O O . VAL A 1 90 ? -12.273 -5.641 1.661 1 97.94 90 VAL A O 1
ATOM 679 N N . VAL A 1 91 ? -11.672 -4.113 0.187 1 96.56 91 VAL A N 1
ATOM 680 C CA . VAL A 1 91 ? -12.938 -3.398 0.22 1 96.56 91 VAL A CA 1
ATOM 681 C C . VAL A 1 91 ? -13.555 -3.369 -1.179 1 96.56 91 VAL A C 1
ATOM 683 O O . VAL A 1 91 ? -12.93 -2.887 -2.127 1 96.56 91 VAL A O 1
ATOM 686 N N . GLU A 1 92 ? -14.695 -3.947 -1.264 1 95.56 92 GLU A N 1
ATOM 687 C CA . GLU A 1 92 ? -15.422 -3.861 -2.523 1 95.56 92 GLU A CA 1
ATOM 688 C C . GLU A 1 92 ? -15.953 -2.449 -2.76 1 95.56 92 GLU A C 1
ATOM 690 O O . GLU A 1 92 ? -16.75 -1.936 -1.968 1 95.56 92 GLU A O 1
ATOM 695 N N . GLU A 1 93 ? -15.578 -1.873 -3.842 1 89.69 93 GLU A N 1
ATOM 696 C CA . GLU A 1 93 ? -15.781 -0.454 -4.121 1 89.69 93 GLU A CA 1
ATOM 697 C C . GLU A 1 93 ? -17.266 -0.112 -4.207 1 89.69 93 GLU A C 1
ATOM 699 O O . GLU A 1 93 ? -17.703 0.921 -3.691 1 89.69 93 GLU A O 1
ATOM 704 N N . SER A 1 94 ? -18.062 -0.935 -4.84 1 92.38 94 SER A N 1
ATOM 705 C CA . SER A 1 94 ? -19.453 -0.602 -5.125 1 92.38 94 SER A CA 1
ATOM 706 C C . SER A 1 94 ? -20.328 -0.765 -3.887 1 92.38 94 SER A C 1
ATOM 708 O O . SER A 1 94 ? -21.172 0.094 -3.592 1 92.38 94 SER A O 1
ATOM 710 N N . SER A 1 95 ? -20.156 -1.809 -3.1 1 95.38 95 SER A N 1
ATOM 711 C CA . SER A 1 95 ? -21.047 -2.137 -1.988 1 95.38 95 SER A CA 1
ATOM 712 C C . SER A 1 95 ? -20.516 -1.577 -0.673 1 95.38 95 SER A C 1
ATOM 714 O O . SER A 1 95 ? -21.266 -1.45 0.301 1 95.38 95 SER A O 1
ATOM 716 N N . GLY A 1 96 ? -19.266 -1.314 -0.573 1 95.81 96 GLY A N 1
ATOM 717 C CA . GLY A 1 96 ? -18.656 -0.848 0.666 1 95.81 96 GLY A CA 1
ATOM 718 C C . GLY A 1 96 ? -18.453 -1.955 1.683 1 95.81 96 GLY A C 1
ATOM 719 O O . GLY A 1 96 ? -18.484 -1.711 2.891 1 95.81 96 GLY A O 1
ATOM 720 N N . VAL A 1 97 ? -18.391 -3.197 1.213 1 97.5 97 VAL A N 1
ATOM 721 C CA . VAL A 1 97 ? -18.141 -4.332 2.098 1 97.5 97 VAL A CA 1
ATOM 722 C C . VAL A 1 97 ? -16.641 -4.586 2.197 1 97.5 97 VAL A C 1
ATOM 724 O O . VAL A 1 97 ? -15.953 -4.66 1.18 1 97.5 97 VAL A O 1
ATOM 727 N N . MET A 1 98 ? -16.156 -4.605 3.385 1 97.81 98 MET A N 1
ATOM 728 C CA . MET A 1 98 ? -14.797 -5.07 3.645 1 97.81 98 MET A CA 1
ATOM 729 C C . MET A 1 98 ? -14.773 -6.574 3.898 1 97.81 98 MET A C 1
ATOM 731 O O . MET A 1 98 ? -15.562 -7.086 4.691 1 97.81 98 MET A O 1
ATOM 735 N N . ARG A 1 99 ? -13.883 -7.25 3.227 1 97.94 99 ARG A N 1
ATOM 736 C CA . ARG A 1 99 ? -13.766 -8.695 3.373 1 97.94 99 ARG A CA 1
ATOM 737 C C . ARG A 1 99 ? -12.344 -9.094 3.746 1 97.94 99 ARG A C 1
ATOM 739 O O . ARG A 1 99 ? -11.391 -8.383 3.438 1 97.94 99 ARG A O 1
ATOM 746 N N . ARG A 1 100 ? -12.281 -10.156 4.441 1 97.25 100 ARG A N 1
ATOM 747 C CA . ARG A 1 100 ? -11.016 -10.781 4.82 1 97.25 100 ARG A CA 1
ATOM 748 C C . ARG A 1 100 ? -10.82 -12.109 4.102 1 97.25 100 ARG A C 1
ATOM 750 O O . ARG A 1 100 ? -11.766 -12.898 3.973 1 97.25 100 ARG A O 1
ATOM 757 N N . TYR A 1 101 ? -9.602 -12.305 3.568 1 97.69 101 TYR A N 1
ATOM 758 C CA . TYR A 1 101 ? -9.328 -13.531 2.826 1 97.69 101 TYR A CA 1
ATOM 759 C C . TYR A 1 101 ? -8.984 -14.68 3.771 1 97.69 101 TYR A C 1
ATOM 761 O O . TYR A 1 101 ? -8.156 -14.516 4.668 1 97.69 101 TYR A O 1
ATOM 769 N N . GLU A 1 102 ? -9.672 -15.781 3.586 1 96.31 102 GLU A N 1
ATOM 770 C CA . GLU A 1 102 ? -9.359 -17.031 4.266 1 96.31 102 GLU A CA 1
ATOM 771 C C . GLU A 1 102 ? -8.539 -17.969 3.371 1 96.31 102 GLU A C 1
ATOM 773 O O . GLU A 1 102 ? -9.078 -18.562 2.441 1 96.31 102 GLU A O 1
ATOM 778 N N . TRP A 1 103 ? -7.285 -18.141 3.67 1 94.38 103 TRP A N 1
ATOM 779 C CA . TRP A 1 103 ? -6.348 -18.891 2.842 1 94.38 103 TRP A CA 1
ATOM 780 C C . TRP A 1 103 ? -6.77 -20.344 2.73 1 94.38 103 TRP A C 1
ATOM 782 O O . TRP A 1 103 ? -6.754 -20.922 1.642 1 94.38 103 TRP A O 1
ATOM 792 N N . GLU A 1 104 ? -7.094 -21.016 3.869 1 93.25 104 GLU A N 1
ATOM 793 C CA . GLU A 1 104 ? -7.43 -22.438 3.879 1 93.25 104 GLU A CA 1
ATOM 794 C C . GLU A 1 104 ? -8.672 -22.719 3.035 1 93.25 104 GLU A C 1
ATOM 796 O O . GLU A 1 104 ? -8.727 -23.703 2.309 1 93.25 104 GLU A O 1
ATOM 801 N N . GLY A 1 105 ? -9.594 -21.859 2.973 1 95.19 105 GLY A N 1
ATOM 802 C CA . GLY A 1 105 ? -10.828 -22.078 2.24 1 95.19 105 GLY A CA 1
ATOM 803 C C . GLY A 1 105 ? -10.891 -21.312 0.927 1 95.19 105 GLY A C 1
ATOM 804 O O . GLY A 1 105 ? -11.852 -21.453 0.172 1 95.19 105 GLY A O 1
ATOM 805 N N . ASP A 1 106 ? -9.812 -20.609 0.601 1 97 106 ASP A N 1
ATOM 806 C CA . ASP A 1 106 ? -9.781 -19.781 -0.605 1 97 106 ASP A CA 1
ATOM 807 C C . ASP A 1 106 ? -11.086 -19 -0.771 1 97 106 ASP A C 1
ATOM 809 O O . ASP A 1 106 ? -11.719 -19.062 -1.83 1 97 106 ASP A O 1
ATOM 813 N N . THR A 1 107 ? -11.492 -18.359 0.259 1 97.69 107 THR A N 1
ATOM 814 C CA . THR A 1 107 ? -12.734 -17.594 0.276 1 97.69 107 THR A CA 1
ATOM 815 C C . THR A 1 107 ? -12.547 -16.266 0.997 1 97.69 107 THR A C 1
ATOM 817 O O . THR A 1 107 ? -11.555 -16.062 1.7 1 97.69 107 THR A O 1
ATOM 820 N N . TRP A 1 108 ? -13.391 -15.359 0.613 1 97.5 108 TRP A N 1
ATOM 821 C CA . TRP A 1 108 ? -13.438 -14.078 1.313 1 97.5 108 TRP A CA 1
ATOM 822 C C . TRP A 1 108 ? -14.633 -14.023 2.264 1 97.5 108 TRP A C 1
ATOM 824 O O . TRP A 1 108 ? -15.742 -14.422 1.9 1 97.5 108 TRP A O 1
ATOM 834 N N . ARG A 1 109 ? -14.391 -13.578 3.471 1 96.31 109 ARG A N 1
ATOM 835 C CA . ARG A 1 109 ? -15.445 -13.445 4.469 1 96.31 109 ARG A CA 1
ATOM 836 C C . ARG A 1 109 ? -15.75 -11.977 4.754 1 96.31 109 ARG A C 1
ATOM 838 O O . ARG A 1 109 ? -14.828 -11.172 4.941 1 96.31 109 ARG A O 1
ATOM 845 N N . ASP A 1 110 ? -17.031 -11.664 4.906 1 95.88 110 ASP A N 1
ATOM 846 C CA . ASP A 1 110 ? -17.422 -10.297 5.227 1 95.88 110 ASP A CA 1
ATOM 847 C C . ASP A 1 110 ? -17 -9.914 6.641 1 95.88 110 ASP A C 1
ATOM 849 O O . ASP A 1 110 ? -17.219 -10.672 7.586 1 95.88 110 ASP A O 1
ATOM 853 N N . VAL A 1 111 ? -16.406 -8.781 6.762 1 95.31 111 VAL A N 1
ATOM 854 C CA . VAL A 1 111 ? -15.984 -8.258 8.062 1 95.31 111 VAL A CA 1
ATOM 855 C C . VAL A 1 111 ? -16.953 -7.168 8.516 1 95.31 111 VAL A C 1
ATOM 857 O O . VAL A 1 111 ? -17.438 -7.191 9.648 1 95.31 111 VAL A O 1
ATOM 860 N N . VAL A 1 112 ? -17.234 -6.223 7.625 1 94.81 112 VAL A N 1
ATOM 861 C CA . VAL A 1 112 ? -18.125 -5.098 7.914 1 94.81 112 VAL A CA 1
ATOM 862 C C . VAL A 1 112 ? -18.625 -4.488 6.609 1 94.81 112 VAL A C 1
ATOM 864 O O . VAL A 1 112 ? -17.969 -4.598 5.57 1 94.81 112 VAL A O 1
ATOM 867 N N . ARG A 1 113 ? -19.781 -3.934 6.645 1 95 113 ARG A N 1
ATOM 868 C CA . ARG A 1 113 ? -20.359 -3.141 5.562 1 95 113 ARG A CA 1
ATOM 869 C C . ARG A 1 113 ? -20.641 -1.715 6.02 1 95 113 ARG A C 1
ATOM 871 O O . ARG A 1 113 ? -21.375 -1.503 6.984 1 95 113 ARG A O 1
ATOM 878 N N . LEU A 1 114 ? -20 -0.785 5.367 1 94.06 114 LEU A N 1
ATOM 879 C CA . LEU A 1 114 ? -20.172 0.617 5.734 1 94.06 114 LEU A CA 1
ATOM 880 C C . LEU A 1 114 ? -20.406 1.48 4.5 1 94.06 114 LEU A C 1
ATOM 882 O O . LEU A 1 114 ? -19.781 1.266 3.463 1 94.06 114 LEU A O 1
ATOM 886 N N . GLU A 1 115 ? -21.297 2.465 4.633 1 93.56 115 GLU A N 1
ATOM 887 C CA . GLU A 1 115 ? -21.531 3.412 3.545 1 93.56 115 GLU A CA 1
ATOM 888 C C . GLU A 1 115 ? -20.266 4.191 3.207 1 93.56 115 GLU A C 1
ATOM 890 O O . GLU A 1 115 ? -20 4.477 2.039 1 93.56 115 GLU A O 1
ATOM 895 N N . GLY A 1 116 ? -19.438 4.504 4.172 1 91.31 116 GLY A N 1
ATOM 896 C CA . GLY A 1 116 ? -18.219 5.277 3.992 1 91.31 116 GLY A CA 1
ATOM 897 C C . GLY A 1 116 ? -17.141 4.523 3.238 1 91.31 116 GLY A C 1
ATOM 898 O O . GLY A 1 116 ? -16.156 5.121 2.791 1 91.31 116 GLY A O 1
ATOM 899 N N . LEU A 1 117 ? -17.359 3.238 3.088 1 94.44 117 LEU A N 1
ATOM 900 C CA . LEU A 1 117 ? -16.375 2.43 2.375 1 94.44 117 LEU A CA 1
ATOM 901 C C . LEU A 1 117 ? -16.703 2.359 0.887 1 94.44 117 LEU A C 1
ATOM 903 O O . LEU A 1 117 ? -15.891 1.904 0.087 1 94.44 117 LEU A O 1
ATOM 907 N N . LYS A 1 118 ? -17.922 2.803 0.535 1 92.06 118 LYS A N 1
ATOM 908 C CA . LYS A 1 118 ? -18.25 2.879 -0.887 1 92.06 118 LYS A CA 1
ATOM 909 C C . LYS A 1 118 ? -17.312 3.836 -1.613 1 92.06 118 LYS A C 1
ATOM 911 O O . LYS A 1 118 ? -16.969 4.898 -1.09 1 92.06 118 LYS A O 1
ATOM 916 N N . GLY A 1 119 ? -16.859 3.426 -2.834 1 86.56 119 GLY A N 1
ATOM 917 C CA . GLY A 1 119 ? -15.938 4.238 -3.6 1 86.56 119 GLY A CA 1
ATOM 918 C C . GLY A 1 119 ? -14.5 4.109 -3.125 1 86.56 119 GLY A C 1
ATOM 919 O O . GLY A 1 119 ? -13.664 4.973 -3.402 1 86.56 119 GLY A O 1
ATOM 920 N N . ALA A 1 120 ? -14.211 3.041 -2.377 1 89.31 120 ALA A N 1
ATOM 921 C CA . ALA A 1 120 ? -12.859 2.812 -1.877 1 89.31 120 ALA A CA 1
ATOM 922 C C . ALA A 1 120 ? -11.844 2.822 -3.018 1 89.31 120 ALA A C 1
ATOM 924 O O . ALA A 1 120 ? -12.047 2.162 -4.039 1 89.31 120 ALA A O 1
ATOM 925 N N . CYS A 1 121 ? -10.703 3.58 -2.789 1 82 121 CYS A N 1
ATOM 926 C CA . CYS A 1 121 ? -9.727 3.688 -3.869 1 82 121 CYS A CA 1
ATOM 927 C C . CYS A 1 121 ? -8.312 3.471 -3.348 1 82 121 CYS A C 1
ATOM 929 O O . CYS A 1 121 ? -7.395 3.205 -4.125 1 82 121 CYS A O 1
ATOM 931 N N . ALA A 1 122 ? -8.07 3.613 -2.066 1 85.19 122 ALA A N 1
ATOM 932 C CA . ALA A 1 122 ? -6.777 3.357 -1.431 1 85.19 122 ALA A CA 1
ATOM 933 C C . ALA A 1 122 ? -6.961 2.797 -0.023 1 85.19 122 ALA A C 1
ATOM 935 O O . ALA A 1 122 ? -7.957 3.092 0.644 1 85.19 122 ALA A O 1
ATOM 936 N N . MET A 1 123 ? -5.984 2.018 0.363 1 92.12 123 MET A N 1
ATOM 937 C CA . MET A 1 123 ? -6.074 1.371 1.67 1 92.12 123 MET A CA 1
ATOM 938 C C . MET A 1 123 ? -4.695 1.246 2.311 1 92.12 123 MET A C 1
ATOM 940 O O . MET A 1 123 ? -3.695 1.06 1.613 1 92.12 123 MET A O 1
ATOM 944 N N . ALA A 1 124 ? -4.637 1.431 3.525 1 93.69 124 ALA A N 1
ATOM 945 C CA . ALA A 1 124 ? -3.465 1.165 4.355 1 93.69 124 ALA A CA 1
ATOM 946 C C . ALA A 1 124 ? -3.855 0.445 5.641 1 93.69 124 ALA A C 1
ATOM 948 O O . ALA A 1 124 ? -5.016 0.487 6.059 1 93.69 124 ALA A O 1
ATOM 949 N N . ALA A 1 125 ? -2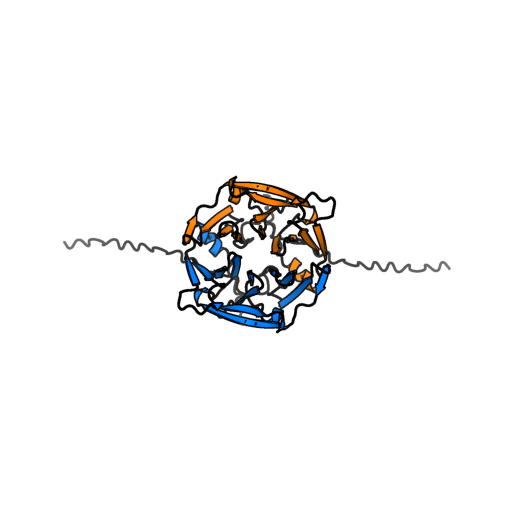.92 -0.239 6.18 1 94.81 125 ALA A N 1
ATOM 950 C CA . ALA A 1 125 ? -3.203 -0.982 7.402 1 94.81 125 ALA A CA 1
ATOM 951 C C . ALA A 1 125 ? -2.025 -0.913 8.375 1 94.81 125 ALA A C 1
ATOM 953 O O . ALA A 1 125 ? -0.874 -0.784 7.949 1 94.81 125 ALA A O 1
ATOM 954 N N . GLY A 1 126 ? -2.361 -0.998 9.648 1 92.25 126 GLY A N 1
ATOM 955 C CA . GLY A 1 126 ? -1.399 -1.021 10.742 1 92.25 126 GLY A CA 1
ATOM 956 C C . GLY A 1 126 ? -2.045 -0.887 12.109 1 92.25 126 GLY A C 1
ATOM 957 O O . GLY A 1 126 ? -3.131 -0.318 12.234 1 92.25 126 GLY A O 1
ATOM 958 N N . GLY A 1 127 ? -1.37 -1.451 13.125 1 89.75 127 GLY A N 1
ATOM 959 C CA . GLY A 1 127 ? -1.84 -1.32 14.5 1 89.75 127 GLY A CA 1
ATOM 960 C C . GLY A 1 127 ? -3.213 -1.928 14.719 1 89.75 127 GLY A C 1
ATOM 961 O O . GLY A 1 127 ? -3.994 -1.43 15.531 1 89.75 127 GLY A O 1
ATOM 962 N N . GLY A 1 128 ? -3.516 -2.887 13.961 1 90.75 128 GLY A N 1
ATOM 963 C CA . GLY A 1 128 ? -4.809 -3.533 14.102 1 90.75 128 GLY A CA 1
ATOM 964 C C . GLY A 1 128 ? -5.93 -2.787 13.406 1 90.75 128 GLY A C 1
ATOM 965 O O . GLY A 1 128 ? -7.105 -3.098 13.594 1 90.75 128 GLY A O 1
ATOM 966 N N . LYS A 1 129 ? -5.574 -1.786 12.609 1 92.94 129 LYS A N 1
ATOM 967 C CA . LYS A 1 129 ? -6.57 -0.954 11.938 1 92.94 129 LYS A CA 1
ATOM 968 C C . LYS A 1 129 ? -6.371 -0.973 10.422 1 92.94 129 LYS A C 1
ATOM 970 O O . LYS A 1 129 ? -5.266 -1.225 9.938 1 92.94 129 LYS A O 1
ATOM 975 N N . VAL A 1 130 ? -7.414 -0.753 9.734 1 94.88 130 VAL A N 1
ATOM 976 C CA . VAL A 1 130 ? -7.422 -0.535 8.289 1 94.88 130 VAL A CA 1
ATOM 977 C C . VAL A 1 130 ? -8.039 0.827 7.98 1 94.88 130 VAL A C 1
ATOM 979 O O . VAL A 1 130 ? -9.086 1.181 8.523 1 94.88 130 VAL A O 1
ATOM 982 N N . VAL A 1 131 ? -7.367 1.602 7.207 1 93.44 131 VAL A N 1
ATOM 983 C CA . VAL A 1 131 ? -7.855 2.914 6.801 1 93.44 131 VAL A CA 1
ATOM 984 C C . VAL A 1 131 ? -8.117 2.922 5.293 1 93.44 131 VAL A C 1
ATOM 986 O O . VAL A 1 131 ? -7.285 2.459 4.512 1 93.44 131 VAL A O 1
ATOM 989 N N . VAL A 1 132 ? -9.203 3.469 4.953 1 92.44 132 VAL A N 1
ATOM 990 C CA . VAL A 1 132 ? -9.641 3.447 3.561 1 92.44 132 VAL A CA 1
ATOM 991 C C . VAL A 1 132 ? -9.969 4.867 3.1 1 92.44 132 VAL A C 1
ATOM 993 O O . VAL A 1 132 ? -10.664 5.609 3.795 1 92.44 132 VAL A O 1
ATOM 996 N N . ALA A 1 133 ? -9.406 5.199 2.014 1 86.81 133 ALA A N 1
ATOM 997 C CA . ALA A 1 133 ? -9.805 6.422 1.324 1 86.81 133 ALA A CA 1
ATOM 998 C C . ALA A 1 133 ? -10.805 6.121 0.209 1 86.81 133 ALA A C 1
ATOM 1000 O O . ALA A 1 133 ? -10.594 5.203 -0.586 1 86.81 133 ALA A O 1
ATOM 1001 N N . SER A 1 134 ? -11.867 6.801 0.215 1 85 134 SER A N 1
ATOM 1002 C CA . SER A 1 134 ? -12.898 6.602 -0.798 1 85 134 SER A CA 1
ATOM 1003 C C . SER A 1 134 ? -12.992 7.797 -1.741 1 85 134 SER A C 1
ATOM 1005 O O . SER A 1 134 ? -12.641 8.914 -1.363 1 85 134 SER A O 1
ATOM 1007 N N . ARG A 1 135 ? -13.391 7.422 -2.92 1 75 135 ARG A N 1
ATOM 1008 C CA . ARG A 1 135 ? -13.562 8.445 -3.945 1 75 135 ARG A CA 1
ATOM 1009 C C . ARG A 1 135 ? -14.469 9.57 -3.455 1 75 135 ARG A C 1
ATOM 1011 O O . ARG A 1 135 ? -15.477 9.312 -2.795 1 75 135 ARG A O 1
ATOM 1018 N N . GLY A 1 136 ? -14.117 10.734 -4.039 1 63.81 136 GLY A N 1
ATOM 1019 C CA . GLY A 1 136 ? -14.938 11.891 -3.705 1 63.81 136 GLY A CA 1
ATOM 1020 C C . GLY A 1 136 ? -14.734 12.375 -2.281 1 63.81 136 GLY A C 1
ATOM 1021 O O . GLY A 1 136 ? -15.359 13.352 -1.859 1 63.81 136 GLY A O 1
ATOM 1022 N N . GLY A 1 137 ? -13.945 11.57 -1.465 1 61.84 137 GLY A N 1
ATOM 1023 C CA . GLY A 1 137 ? -14.227 11.758 -0.05 1 61.84 137 GLY A CA 1
ATOM 1024 C C . GLY A 1 137 ? -13.172 12.578 0.667 1 61.84 137 GLY A C 1
ATOM 1025 O O . GLY A 1 137 ? -11.992 12.531 0.312 1 61.84 137 GLY A O 1
ATOM 1026 N N . GLY A 1 138 ? -13.57 13.688 1.146 1 73.31 138 GLY A N 1
ATOM 1027 C CA . GLY A 1 138 ? -13.078 14.539 2.221 1 73.31 138 GLY A CA 1
ATOM 1028 C C . GLY A 1 138 ? -12.906 13.797 3.533 1 73.31 138 GLY A C 1
ATOM 1029 O O . GLY A 1 138 ? -12.523 14.398 4.543 1 73.31 138 GLY A O 1
ATOM 1030 N N . THR A 1 139 ? -13.156 12.344 3.424 1 83.5 139 THR A N 1
ATOM 1031 C CA . THR A 1 139 ? -13.086 11.609 4.68 1 83.5 139 THR A CA 1
ATOM 1032 C C . THR A 1 139 ? -12.367 10.273 4.484 1 83.5 139 THR A C 1
ATOM 1034 O O . THR A 1 139 ? -12.336 9.734 3.375 1 83.5 139 THR A O 1
ATOM 1037 N N . LEU A 1 140 ? -11.633 9.812 5.457 1 90.12 140 LEU A N 1
ATOM 1038 C CA . LEU A 1 140 ? -11.133 8.453 5.598 1 90.12 140 LEU A CA 1
ATOM 1039 C C . LEU A 1 140 ? -12.039 7.625 6.5 1 90.12 140 LEU A C 1
ATOM 1041 O O . LEU A 1 140 ? -12.617 8.148 7.453 1 90.12 140 LEU A O 1
ATOM 1045 N N . THR A 1 141 ? -12.258 6.422 6.164 1 92.5 141 THR A N 1
ATOM 1046 C CA . THR A 1 141 ? -12.914 5.488 7.07 1 92.5 141 THR A CA 1
ATOM 1047 C C . THR A 1 141 ? -11.898 4.574 7.742 1 92.5 141 THR A C 1
ATOM 1049 O O . THR A 1 141 ? -11.102 3.914 7.066 1 92.5 141 THR A O 1
ATOM 1052 N N . VAL A 1 142 ? -11.828 4.613 9.039 1 93 142 VAL A N 1
ATOM 1053 C CA . VAL A 1 142 ? -10.945 3.76 9.82 1 93 142 VAL A CA 1
ATOM 1054 C C . VAL A 1 142 ? -11.742 2.611 10.43 1 93 142 VAL A C 1
ATOM 1056 O O . VAL A 1 142 ? -12.781 2.834 11.055 1 93 142 VAL A O 1
ATOM 1059 N N . VAL A 1 143 ? -11.289 1.416 10.18 1 94.12 143 VAL A N 1
ATOM 1060 C CA . VAL A 1 143 ? -11.914 0.231 10.758 1 94.12 143 VAL A CA 1
ATOM 1061 C C . VAL A 1 143 ? -10.938 -0.469 11.695 1 94.12 143 VAL A C 1
ATOM 1063 O O . VAL A 1 143 ? -9.82 -0.812 11.297 1 94.12 143 VAL A O 1
ATOM 1066 N N . ASP A 1 144 ? -11.312 -0.597 12.977 1 92.94 144 ASP A N 1
ATOM 1067 C CA . ASP A 1 144 ? -10.562 -1.404 13.938 1 92.94 144 ASP A CA 1
ATOM 1068 C C . ASP A 1 144 ? -10.852 -2.893 13.75 1 92.94 144 ASP A C 1
ATOM 1070 O O . ASP A 1 144 ? -11.773 -3.434 14.359 1 92.94 144 ASP A O 1
ATOM 1074 N N . VAL A 1 145 ? -10.047 -3.543 12.914 1 92.56 145 VAL A N 1
ATOM 1075 C CA . VAL A 1 145 ? -10.328 -4.918 12.523 1 92.56 145 VAL A CA 1
ATOM 1076 C C . VAL A 1 145 ? -9.969 -5.867 13.656 1 92.56 145 VAL A C 1
ATOM 1078 O O . VAL A 1 145 ? -10.438 -7.008 13.695 1 92.56 145 VAL A O 1
ATOM 1081 N N . ALA A 1 146 ? -9.141 -5.469 14.57 1 88.31 146 ALA A N 1
ATOM 1082 C CA . ALA A 1 146 ? -8.867 -6.262 15.766 1 88.31 146 ALA A CA 1
ATOM 1083 C C . ALA A 1 146 ? -10.086 -6.324 16.672 1 88.31 146 ALA A C 1
ATOM 1085 O O . ALA A 1 146 ? -10.297 -7.312 17.375 1 88.31 146 ALA A O 1
ATOM 1086 N N . ALA A 1 147 ? -10.961 -5.258 16.578 1 85.81 147 ALA A N 1
ATOM 1087 C CA . ALA A 1 147 ? -12.117 -5.152 17.453 1 85.81 147 ALA A CA 1
ATOM 1088 C C . ALA A 1 147 ? -13.352 -5.797 16.828 1 85.81 147 ALA A C 1
ATOM 1090 O O . ALA A 1 147 ? -14.281 -6.191 17.531 1 85.81 147 ALA A O 1
ATOM 1091 N N . VAL A 1 148 ? -13.484 -5.77 15.492 1 81.62 148 VAL A N 1
ATOM 1092 C CA . VAL A 1 148 ? -14.656 -6.32 14.812 1 81.62 148 VAL A CA 1
ATOM 1093 C C . VAL A 1 148 ? -14.883 -7.762 15.258 1 81.62 148 VAL A C 1
ATOM 1095 O O . VAL A 1 148 ? -16.031 -8.188 15.453 1 81.62 148 VAL A O 1
ATOM 1098 N N . GLY A 1 149 ? -13.852 -8.555 15.438 1 69.5 149 GLY A N 1
ATOM 1099 C CA . GLY A 1 149 ? -14 -9.945 15.828 1 69.5 149 GLY A CA 1
ATOM 1100 C C . GLY A 1 149 ? -14.375 -10.125 17.281 1 69.5 149 GLY A C 1
ATOM 1101 O O . GLY A 1 149 ? -14.859 -11.188 17.688 1 69.5 149 GLY A O 1
ATOM 1102 N N . ARG A 1 150 ? -14.219 -9.078 18.031 1 67.75 150 ARG A N 1
ATOM 1103 C CA . ARG A 1 150 ? -14.422 -9.258 19.453 1 67.75 150 ARG A CA 1
ATOM 1104 C C . ARG A 1 150 ? -15.891 -9.039 19.828 1 67.75 150 ARG A C 1
ATOM 1106 O O . ARG A 1 150 ? -16.312 -9.375 20.938 1 67.75 150 ARG A O 1
ATOM 1113 N N . GLY A 1 151 ? -16.781 -8.867 18.953 1 62.28 151 GLY A N 1
ATOM 1114 C CA . GLY A 1 151 ? -18.219 -8.836 19.234 1 62.28 151 GLY A CA 1
ATOM 1115 C C . GLY A 1 151 ? -18.609 -7.676 20.141 1 62.28 151 GLY A C 1
ATOM 1116 O O . GLY A 1 151 ? -19.734 -7.629 20.625 1 62.28 151 GLY A O 1
ATOM 1117 N N . GLY A 1 152 ? -17.719 -6.879 20.562 1 56.41 152 GLY A N 1
ATOM 1118 C CA . GLY A 1 152 ? -18.172 -5.883 21.516 1 56.41 152 GLY A CA 1
ATOM 1119 C C . GLY A 1 152 ? -18.969 -4.758 20.891 1 56.41 152 GLY A C 1
ATOM 1120 O O . GLY A 1 152 ? -18.922 -4.562 19.672 1 56.41 152 GLY A O 1
ATOM 1121 N N . GLY A 1 153 ? -20.125 -4.434 21.438 1 60.19 153 GLY A N 1
ATOM 1122 C CA . GLY A 1 153 ? -21.109 -3.416 21.094 1 60.19 153 GLY A CA 1
ATOM 1123 C C . GLY A 1 153 ? -20.484 -2.068 20.781 1 60.19 153 GLY A C 1
ATOM 1124 O O . GLY A 1 153 ? -21.188 -1.112 20.469 1 60.19 153 GLY A O 1
ATOM 1125 N N . GLY A 1 154 ? -19.172 -1.947 20.906 1 65 154 GLY A N 1
ATOM 1126 C CA . GLY A 1 154 ? -18.656 -0.602 20.703 1 65 154 GLY A CA 1
ATOM 1127 C C . GLY A 1 154 ? -18.359 -0.285 19.25 1 65 154 GLY A C 1
ATOM 1128 O O . GLY A 1 154 ? -18.438 -1.165 18.391 1 65 154 GLY A O 1
ATOM 1129 N N . LYS A 1 155 ? -18.328 0.93 18.953 1 82.44 155 LYS A N 1
ATOM 1130 C CA . LYS A 1 155 ? -18.031 1.425 17.609 1 82.44 155 LYS A CA 1
ATOM 1131 C C . LYS A 1 155 ? -16.641 1.006 17.156 1 82.44 155 LYS A C 1
ATOM 1133 O O . LYS A 1 155 ? -15.656 1.264 17.844 1 82.44 155 LYS A O 1
ATOM 1138 N N . TYR A 1 156 ? -16.516 0.071 16.234 1 90.25 156 TYR A N 1
ATOM 1139 C CA . TYR A 1 156 ? -15.242 -0.443 15.734 1 90.25 156 TYR A CA 1
ATOM 1140 C C . TYR A 1 156 ? -14.805 0.289 14.469 1 90.25 156 TYR A C 1
ATOM 1142 O O . TYR A 1 156 ? -13.891 -0.153 13.773 1 90.25 156 TYR A O 1
ATOM 1150 N N . TRP A 1 157 ? -15.453 1.354 14.195 1 92.5 157 TRP A N 1
ATOM 1151 C CA . TRP A 1 157 ? -15.039 2.166 13.055 1 92.5 157 TRP A CA 1
ATOM 1152 C C . TRP A 1 157 ? -15.391 3.633 13.281 1 92.5 157 TRP A C 1
ATOM 1154 O O . TRP A 1 157 ? -16.266 3.955 14.086 1 92.5 157 TRP A O 1
ATOM 1164 N N . TRP A 1 158 ? -14.664 4.586 12.625 1 92.12 158 TRP A N 1
ATOM 1165 C CA . TRP A 1 158 ? -14.969 6.012 12.641 1 92.12 158 TRP A CA 1
ATOM 1166 C C . TRP A 1 158 ? -14.469 6.688 11.367 1 92.12 158 TRP A C 1
ATOM 1168 O O . TRP A 1 158 ? -13.719 6.09 10.594 1 92.12 158 TRP A O 1
ATOM 1178 N N . GLU A 1 159 ? -14.953 7.781 11.141 1 91.31 159 GLU A N 1
ATOM 1179 C CA . GLU A 1 159 ? -14.547 8.578 9.992 1 91.31 159 GLU A CA 1
ATOM 1180 C C . GLU A 1 159 ? -13.641 9.734 10.406 1 91.31 159 GLU A C 1
ATOM 1182 O O . GLU A 1 159 ? -13.812 10.305 11.484 1 91.31 159 GLU A O 1
ATOM 1187 N N . VAL A 1 160 ? -12.695 9.914 9.633 1 90.12 160 VAL A N 1
ATOM 1188 C CA . VAL A 1 160 ? -11.75 11 9.852 1 90.12 160 VAL A CA 1
ATOM 1189 C C . VAL A 1 160 ? -11.828 12 8.695 1 90.12 160 VAL A C 1
ATOM 1191 O O . VAL A 1 160 ? -11.633 11.625 7.531 1 90.12 160 VAL A O 1
ATOM 1194 N N . VAL A 1 161 ? -12.062 13.281 8.984 1 85.56 161 VAL A N 1
ATOM 1195 C CA . VAL A 1 161 ? -12.125 14.312 7.961 1 85.56 161 VAL A CA 1
ATOM 1196 C C . VAL A 1 161 ? -10.711 14.695 7.523 1 85.56 161 VAL A C 1
ATOM 1198 O O . VAL A 1 161 ? -9.844 14.945 8.359 1 85.56 161 VAL A O 1
ATOM 1201 N N . ILE A 1 162 ? -10.438 14.609 6.27 1 82.25 162 ILE A N 1
ATOM 1202 C CA . ILE A 1 162 ? -9.148 15.016 5.73 1 82.25 162 ILE A CA 1
ATOM 1203 C C . ILE A 1 162 ? -9.039 16.547 5.742 1 82.25 162 ILE A C 1
ATOM 1205 O O . ILE A 1 162 ? -9.945 17.234 5.27 1 82.25 162 ILE A O 1
ATOM 1209 N N . PRO A 1 163 ? -7.922 17.047 6.262 1 77.31 163 PRO A N 1
ATOM 1210 C CA . PRO A 1 163 ? -7.754 18.5 6.285 1 77.31 163 PRO A CA 1
ATOM 1211 C C . PRO A 1 163 ? -7.863 19.125 4.898 1 77.31 163 PRO A C 1
ATOM 1213 O O . PRO A 1 163 ? -7.453 18.531 3.906 1 77.31 163 PRO A O 1
ATOM 1216 N N . GLU A 1 164 ? -8.398 20.266 4.809 1 70.62 164 GLU A N 1
ATOM 1217 C CA . GLU A 1 164 ? -8.688 20.969 3.566 1 70.62 164 GLU A CA 1
ATOM 1218 C C . GLU A 1 164 ? -7.441 21.078 2.689 1 70.62 164 GLU A C 1
ATOM 1220 O O . GLU A 1 164 ? -7.516 20.922 1.471 1 70.62 164 GLU A O 1
ATOM 1225 N N . GLY A 1 165 ? -6.23 21.469 3.205 1 66.19 165 GLY A N 1
ATOM 1226 C CA . GLY A 1 165 ? -5.016 21.578 2.42 1 66.19 165 GLY A CA 1
ATOM 1227 C C . GLY A 1 165 ? -4.578 20.266 1.796 1 66.19 165 GLY A C 1
ATOM 1228 O O . GLY A 1 165 ? -3.736 20.25 0.894 1 66.19 165 GLY A O 1
ATOM 1229 N N . MET A 1 166 ? -5.188 19.25 2.293 1 69.44 166 MET A N 1
ATOM 1230 C CA . MET A 1 166 ? -4.781 17.922 1.832 1 69.44 166 MET A CA 1
ATOM 1231 C C . MET A 1 166 ? -5.844 17.312 0.924 1 69.44 166 MET A C 1
ATOM 1233 O O . MET A 1 166 ? -5.688 16.188 0.445 1 69.44 166 MET A O 1
ATOM 1237 N N . ARG A 1 167 ? -6.867 18.047 0.901 1 59.41 167 ARG A N 1
ATOM 1238 C CA . ARG A 1 167 ? -8.008 17.531 0.152 1 59.41 167 ARG A CA 1
ATOM 1239 C C . ARG A 1 167 ? -7.66 17.344 -1.322 1 59.41 167 ARG A C 1
ATOM 1241 O O . ARG A 1 167 ? -8.25 16.516 -2.01 1 59.41 167 ARG A O 1
ATOM 1248 N N . VAL A 1 168 ? -6.691 18.188 -1.732 1 53.16 168 VAL A N 1
ATOM 1249 C CA . VAL A 1 168 ? -6.262 18.031 -3.119 1 53.16 168 VAL A CA 1
ATOM 1250 C C . VAL A 1 168 ? -5.75 16.609 -3.354 1 53.16 168 VAL A C 1
ATOM 1252 O O . VAL A 1 168 ? -5.809 16.094 -4.473 1 53.16 168 VAL A O 1
ATOM 1255 N N . MET A 1 169 ? -5.215 16.078 -2.203 1 52.53 169 MET A N 1
ATOM 1256 C CA . MET A 1 169 ? -4.766 14.688 -2.275 1 52.53 169 MET A CA 1
ATOM 1257 C C . MET A 1 169 ? -5.918 13.758 -2.631 1 52.53 169 MET A C 1
ATOM 1259 O O . MET A 1 169 ? -5.715 12.727 -3.273 1 52.53 169 MET A O 1
ATOM 1263 N N . ALA A 1 170 ? -7.016 14.125 -2.084 1 49.5 170 ALA A N 1
ATOM 1264 C CA . ALA A 1 170 ? -8.234 13.352 -2.299 1 49.5 170 ALA A CA 1
ATOM 1265 C C . ALA A 1 170 ? -8.766 13.555 -3.715 1 49.5 170 ALA A C 1
ATOM 1267 O O . ALA A 1 170 ? -9.453 12.68 -4.258 1 49.5 170 ALA A O 1
ATOM 1268 N N . MET A 1 171 ? -8.406 14.75 -4.266 1 45.5 171 MET A N 1
ATOM 1269 C CA . MET A 1 171 ? -9.023 15.18 -5.523 1 45.5 171 MET A CA 1
ATOM 1270 C C . MET A 1 171 ? -8.352 14.492 -6.711 1 45.5 171 MET A C 1
ATOM 1272 O O . MET A 1 171 ? -8.898 14.492 -7.816 1 45.5 171 MET A O 1
ATOM 1276 N N . HIS A 1 172 ? -7.223 14.281 -6.438 1 45.16 172 HIS A N 1
ATOM 1277 C CA . HIS A 1 172 ? -6.512 13.992 -7.676 1 45.16 172 HIS A CA 1
ATOM 1278 C C . HIS A 1 172 ? -6.871 1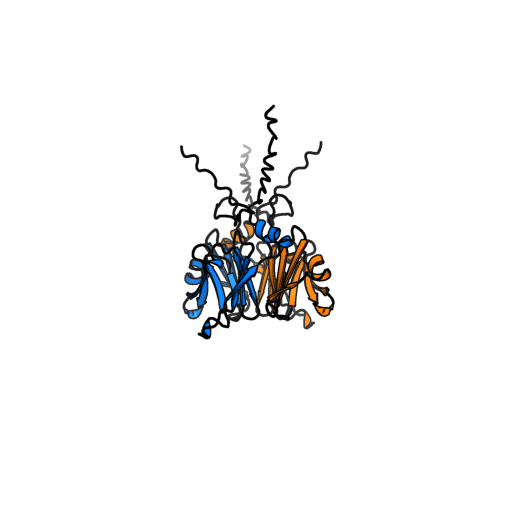2.617 -8.219 1 45.16 172 HIS A C 1
ATOM 1280 O O . HIS A 1 172 ? -6.133 12.047 -9.023 1 45.16 172 HIS A O 1
ATOM 1286 N N . VAL A 1 173 ? -8.016 12.094 -7.656 1 40.75 173 VAL A N 1
ATOM 1287 C CA . VAL A 1 173 ? -8.445 10.891 -8.359 1 40.75 173 VAL A CA 1
ATOM 1288 C C . VAL A 1 173 ? -9.086 11.273 -9.695 1 40.75 173 VAL A C 1
ATOM 1290 O O . VAL A 1 173 ? -10.094 11.984 -9.727 1 40.75 173 VAL A O 1
ATOM 1293 N N . LEU A 1 174 ? -8.32 11.484 -10.766 1 34.84 174 LEU A N 1
ATOM 1294 C CA . LEU A 1 174 ? -8.719 11.961 -12.086 1 34.84 174 LEU A CA 1
ATOM 1295 C C . LEU A 1 174 ? -9.977 11.242 -12.562 1 34.84 174 LEU A C 1
ATOM 1297 O O . LEU A 1 174 ? -10.141 10.039 -12.328 1 34.84 174 LEU A O 1
ATOM 1301 N N . PRO A 1 175 ? -10.992 12.102 -12.945 1 31.81 175 PRO A N 1
ATOM 1302 C CA . PRO A 1 175 ? -12.289 11.734 -13.516 1 31.81 175 PRO A CA 1
ATOM 1303 C C . PRO A 1 175 ? -12.164 10.844 -14.742 1 31.81 175 PRO A C 1
ATOM 1305 O O . PRO A 1 175 ? -11.211 10.984 -15.516 1 31.81 175 PRO A O 1
ATOM 1308 N N . ARG A 1 176 ? -12.602 9.5 -14.586 1 32.12 176 ARG A N 1
ATOM 1309 C CA . ARG A 1 176 ? -12.812 8.672 -15.773 1 32.12 176 ARG A CA 1
ATOM 1310 C C . ARG A 1 176 ? -13.625 9.43 -16.828 1 32.12 176 ARG A C 1
ATOM 1312 O O . ARG A 1 176 ? -14.625 10.07 -16.5 1 32.12 176 ARG A O 1
ATOM 1319 N N . MET A 1 177 ? -12.961 10.07 -17.781 1 27.47 177 MET A N 1
ATOM 1320 C CA . MET A 1 177 ? -13.719 10.633 -18.891 1 27.47 177 MET A CA 1
ATOM 1321 C C . MET A 1 177 ? -14.672 9.594 -19.484 1 27.47 177 MET A C 1
ATOM 1323 O O . MET A 1 177 ? -14.25 8.516 -19.891 1 27.47 177 MET A O 1
ATOM 1327 N N . ARG A 1 178 ? -15.914 9.648 -19.078 1 28.66 178 ARG A N 1
ATOM 1328 C CA . ARG A 1 178 ? -16.969 8.977 -19.828 1 28.66 178 ARG A CA 1
ATOM 1329 C C . ARG A 1 178 ? -16.891 9.32 -21.312 1 28.66 178 ARG A C 1
ATOM 1331 O O . ARG A 1 178 ? -16.938 10.492 -21.688 1 28.66 178 ARG A O 1
ATOM 1338 N N . ARG A 1 179 ? -16.25 8.336 -22 1 27.59 179 ARG A N 1
ATOM 1339 C CA . ARG A 1 179 ? -16.578 8.414 -23.422 1 27.59 179 ARG A CA 1
ATOM 1340 C C . ARG A 1 179 ? -18.078 8.398 -23.641 1 27.59 179 ARG A C 1
ATOM 1342 O O . ARG A 1 179 ? -18.781 7.527 -23.125 1 27.59 179 ARG A O 1
ATOM 1349 N N . ARG A 1 180 ? -18.594 9.469 -23.953 1 29.44 180 ARG A N 1
ATOM 1350 C CA . ARG A 1 180 ? -19.922 9.523 -24.578 1 29.44 180 ARG A CA 1
ATOM 1351 C C . ARG A 1 180 ? -20.031 8.516 -25.719 1 29.44 180 ARG A C 1
ATOM 1353 O O . ARG A 1 180 ? -19.234 8.547 -26.656 1 29.44 180 ARG A O 1
ATOM 1360 N N . ARG A 1 181 ? -20.547 7.359 -25.422 1 28.08 181 ARG A N 1
ATOM 1361 C CA . ARG A 1 181 ? -21.109 6.637 -26.547 1 28.08 181 ARG A CA 1
ATOM 1362 C C . ARG A 1 181 ? -21.891 7.574 -27.453 1 28.08 181 ARG A C 1
ATOM 1364 O O . ARG A 1 181 ? -22.859 8.203 -27.016 1 28.08 181 ARG A O 1
ATOM 1371 N N . ARG A 1 182 ? -21.25 7.934 -28.547 1 28.22 182 ARG A N 1
ATOM 1372 C CA . ARG A 1 182 ? -22.062 8.391 -29.672 1 28.22 182 ARG A CA 1
ATOM 1373 C C . ARG A 1 182 ? -23.109 7.348 -30.047 1 28.22 182 ARG A C 1
ATOM 1375 O O . ARG A 1 182 ? -22.766 6.234 -30.453 1 28.22 182 ARG A O 1
ATOM 1382 N N . THR A 1 183 ? -24.172 7.359 -29.312 1 27.77 183 THR A N 1
ATOM 1383 C CA . THR A 1 183 ? -25.359 6.848 -29.969 1 27.77 183 THR A CA 1
ATOM 1384 C C . THR A 1 183 ? -25.406 7.27 -31.422 1 27.77 183 THR A C 1
ATOM 1386 O O . THR A 1 183 ? -25.422 8.469 -31.734 1 27.77 183 THR A O 1
ATOM 1389 N N . SER A 1 184 ? -24.75 6.387 -32.281 1 26.41 184 SER A N 1
ATOM 1390 C CA . SER A 1 184 ? -25.391 6.434 -33.594 1 26.41 184 SER A CA 1
ATOM 1391 C C . SER A 1 184 ? -26.844 5.949 -33.5 1 26.41 184 SER A C 1
ATOM 1393 O O . SER A 1 184 ? -27.156 5.031 -32.75 1 26.41 184 SER A O 1
ATOM 1395 N N . MET B 1 1 ? 27.953 -21.453 -67.062 1 29.05 1 MET B N 1
ATOM 1396 C CA . MET B 1 1 ? 26.594 -21.062 -66.688 1 29.05 1 MET B CA 1
ATOM 1397 C C . MET B 1 1 ? 26.453 -20.938 -65.188 1 29.05 1 MET B C 1
ATOM 1399 O O . MET B 1 1 ? 26.656 -21.906 -64.438 1 29.05 1 MET B O 1
ATOM 1403 N N . LEU B 1 2 ? 26.75 -19.719 -64.688 1 30.08 2 LEU B N 1
ATOM 1404 C CA . LEU B 1 2 ? 27.016 -19.141 -63.344 1 30.08 2 LEU B CA 1
ATOM 1405 C C . LEU B 1 2 ? 25.75 -19.125 -62.5 1 30.08 2 LEU B C 1
ATOM 1407 O O . LEU B 1 2 ? 24.797 -18.422 -62.812 1 30.08 2 LEU B O 1
ATOM 1411 N N . SER B 1 3 ? 25.297 -20.328 -62 1 32.28 3 SER B N 1
ATOM 1412 C CA . SER B 1 3 ? 24.109 -20.516 -61.156 1 32.28 3 SER B CA 1
ATOM 1413 C C . SER B 1 3 ? 24.188 -19.656 -59.906 1 32.28 3 SER B C 1
ATOM 1415 O O . SER B 1 3 ? 25.109 -19.812 -59.094 1 32.28 3 SER B O 1
ATOM 1417 N N . LEU B 1 4 ? 23.781 -18.391 -59.969 1 33.56 4 LEU B N 1
ATOM 1418 C CA . LEU B 1 4 ? 23.578 -17.391 -58.906 1 33.56 4 LEU B CA 1
ATOM 1419 C C . LEU B 1 4 ? 22.594 -17.906 -57.875 1 33.56 4 LEU B C 1
ATOM 1421 O O . LEU B 1 4 ? 21.438 -18.188 -58.156 1 33.56 4 LEU B O 1
ATOM 1425 N N . SER B 1 5 ? 23.078 -18.766 -56.938 1 35.56 5 SER B N 1
ATOM 1426 C CA . SER B 1 5 ? 22.297 -19.25 -55.812 1 35.56 5 SER B CA 1
ATOM 1427 C C . SER B 1 5 ? 21.719 -18.094 -55 1 35.56 5 SER B C 1
ATOM 1429 O O . SER B 1 5 ? 22.453 -17.172 -54.625 1 35.56 5 SER B O 1
ATOM 1431 N N . PRO B 1 6 ? 20.406 -17.797 -55.125 1 35.88 6 PRO B N 1
ATOM 1432 C CA . PRO B 1 6 ? 19.766 -16.703 -54.406 1 35.88 6 PRO B CA 1
ATOM 1433 C C . PRO B 1 6 ? 19.828 -16.891 -52.875 1 35.88 6 PRO B C 1
ATOM 1435 O O . PRO B 1 6 ? 19.641 -18.016 -52.375 1 35.88 6 PRO B O 1
ATOM 1438 N N . SER B 1 7 ? 20.797 -16.328 -52.156 1 33.19 7 SER B N 1
ATOM 1439 C CA . SER B 1 7 ? 20.875 -16.375 -50.688 1 33.19 7 SER B CA 1
ATOM 1440 C C . SER B 1 7 ? 19.641 -15.758 -50.062 1 33.19 7 SER B C 1
ATOM 1442 O O . SER B 1 7 ? 19.312 -14.602 -50.312 1 33.19 7 SER B O 1
ATOM 1444 N N . PRO B 1 8 ? 18.562 -16.531 -49.75 1 32.5 8 PRO B N 1
ATOM 1445 C CA . PRO B 1 8 ? 17.375 -15.914 -49.156 1 32.5 8 PRO B CA 1
ATOM 1446 C C . PRO B 1 8 ? 17.672 -15.242 -47.812 1 32.5 8 PRO B C 1
ATOM 1448 O O . PRO B 1 8 ? 18.312 -15.836 -46.938 1 32.5 8 PRO B O 1
ATOM 1451 N N . SER B 1 9 ? 18.047 -13.953 -47.75 1 28 9 SER B N 1
ATOM 1452 C CA . SER B 1 9 ? 18.281 -13.164 -46.531 1 28 9 SER B CA 1
ATOM 1453 C C . SER B 1 9 ? 17.016 -13.102 -45.688 1 28 9 SER B C 1
ATOM 1455 O O . SER B 1 9 ? 16.031 -12.477 -46.062 1 28 9 SER B O 1
ATOM 1457 N N . SER B 1 10 ? 16.5 -14.211 -45.125 1 29.55 10 SER B N 1
ATOM 1458 C CA . SER B 1 10 ? 15.352 -14.148 -44.219 1 29.55 10 SER B CA 1
ATOM 1459 C C . SER B 1 10 ? 15.617 -13.234 -43.031 1 29.55 10 SER B C 1
ATOM 1461 O O . SER B 1 10 ? 16.438 -13.547 -42.188 1 29.55 10 SER B O 1
ATOM 1463 N N . SER B 1 11 ? 15.742 -11.906 -43.219 1 30.33 11 SER B N 1
ATOM 1464 C CA . SER B 1 11 ? 15.852 -10.953 -42.125 1 30.33 11 SER B CA 1
ATOM 1465 C C . SER B 1 11 ? 14.672 -11.086 -41.156 1 30.33 11 SER B C 1
ATOM 1467 O O . SER B 1 11 ? 13.531 -10.781 -41.531 1 30.33 11 SER B O 1
ATOM 1469 N N . SER B 1 12 ? 14.586 -12.211 -40.469 1 30.73 12 SER B N 1
ATOM 1470 C CA . SER B 1 12 ? 13.609 -12.344 -39.406 1 30.73 12 SER B CA 1
ATOM 1471 C C . SER B 1 12 ? 13.711 -11.18 -38.406 1 30.73 12 SER B C 1
ATOM 1473 O O . SER B 1 12 ? 14.734 -11.023 -37.75 1 30.73 12 SER B O 1
ATOM 1475 N N . SER B 1 13 ? 13.297 -9.969 -38.812 1 31.03 13 SER B N 1
ATOM 1476 C CA . SER B 1 13 ? 13.094 -8.852 -37.906 1 31.03 13 SER B CA 1
ATOM 1477 C C . SER B 1 13 ? 12.312 -9.289 -36.688 1 31.03 13 SER B C 1
ATOM 1479 O O . SER B 1 13 ? 11.117 -9.57 -36.75 1 31.03 13 SER B O 1
ATOM 1481 N N . SER B 1 14 ? 12.906 -10.203 -35.969 1 30.91 14 SER B N 1
ATOM 1482 C CA . SER B 1 14 ? 12.344 -10.461 -34.656 1 30.91 14 SER B CA 1
ATOM 1483 C C . SER B 1 14 ? 12.109 -9.164 -33.906 1 30.91 14 SER B C 1
ATOM 1485 O O . SER B 1 14 ? 13.055 -8.484 -33.5 1 30.91 14 SER B O 1
ATOM 1487 N N . GLY B 1 15 ? 11.258 -8.281 -34.469 1 28.59 15 GLY B N 1
ATOM 1488 C CA . GLY B 1 15 ? 10.773 -7.137 -33.719 1 28.59 15 GLY B CA 1
ATOM 1489 C C . GLY B 1 15 ? 10.555 -7.449 -32.25 1 28.59 15 GLY B C 1
ATOM 1490 O O . GLY B 1 15 ? 9.617 -8.164 -31.875 1 28.59 15 GLY B O 1
ATOM 1491 N N . GLY B 1 16 ? 11.625 -7.766 -31.578 1 29.84 16 GLY B N 1
ATOM 1492 C CA . GLY B 1 16 ? 11.57 -7.816 -30.125 1 29.84 16 GLY B CA 1
ATOM 1493 C C . GLY B 1 16 ? 10.781 -6.672 -29.516 1 29.84 16 GLY B C 1
ATOM 1494 O O . GLY B 1 16 ? 11.078 -5.504 -29.781 1 29.84 16 GLY B O 1
ATOM 1495 N N . ALA B 1 17 ? 9.469 -6.746 -29.656 1 30.89 17 ALA B N 1
ATOM 1496 C CA . ALA B 1 17 ? 8.562 -5.832 -28.969 1 30.89 17 ALA B CA 1
ATOM 1497 C C . ALA B 1 17 ? 9.094 -5.457 -27.594 1 30.89 17 ALA B C 1
ATOM 1499 O O . ALA B 1 17 ? 9.109 -6.285 -26.688 1 30.89 17 ALA B O 1
ATOM 1500 N N . GLY B 1 18 ? 10.234 -4.734 -27.719 1 26 18 GLY B N 1
ATOM 1501 C CA . GLY B 1 18 ? 10.805 -4.129 -26.531 1 26 18 GLY B CA 1
ATOM 1502 C C . GLY B 1 18 ? 9.781 -3.41 -25.672 1 26 18 GLY B C 1
ATOM 1503 O O . GLY B 1 18 ? 9.055 -2.545 -26.172 1 26 18 GLY B O 1
ATOM 1504 N N . TRP B 1 19 ? 9.148 -4.051 -24.844 1 27.2 19 TRP B N 1
ATOM 1505 C CA . TRP B 1 19 ? 8.242 -3.49 -23.859 1 27.2 19 TRP B CA 1
ATOM 1506 C C . TRP B 1 19 ? 8.883 -2.307 -23.141 1 27.2 19 TRP B C 1
ATOM 1508 O O . TRP B 1 19 ? 10.016 -2.404 -22.656 1 27.2 19 TRP B O 1
ATOM 1518 N N . GLU B 1 20 ? 8.797 -1.169 -23.875 1 28.53 20 GLU B N 1
ATOM 1519 C CA . GLU B 1 20 ? 9.336 0.01 -23.188 1 28.53 20 GLU B CA 1
ATOM 1520 C C . GLU B 1 20 ? 8.609 0.263 -21.875 1 28.53 20 GLU B C 1
ATOM 1522 O O . GLU B 1 20 ? 7.379 0.203 -21.812 1 28.53 20 GLU B O 1
ATOM 1527 N N . ALA B 1 21 ? 9.203 0.312 -20.766 1 29.55 21 ALA B N 1
ATOM 1528 C CA . ALA B 1 21 ? 8.93 0.44 -19.344 1 29.55 21 ALA B CA 1
ATOM 1529 C C . ALA B 1 21 ? 8.328 1.804 -19.016 1 29.55 21 ALA B C 1
ATOM 1531 O O . ALA B 1 21 ? 8.938 2.84 -19.281 1 29.55 21 ALA B O 1
ATOM 1532 N N . VAL B 1 22 ? 7.098 2.199 -19.391 1 29.14 22 VAL B N 1
ATOM 1533 C CA . VAL B 1 22 ? 6.785 3.613 -19.203 1 29.14 22 VAL B CA 1
ATOM 1534 C C . VAL B 1 22 ? 6.258 3.85 -17.797 1 29.14 22 VAL B C 1
ATOM 1536 O O . VAL B 1 22 ? 5.223 3.297 -17.406 1 29.14 22 VAL B O 1
ATOM 1539 N N . CYS B 1 23 ? 6.922 3.871 -16.578 1 31.56 23 CYS B N 1
ATOM 1540 C CA . CYS B 1 23 ? 6.547 4.547 -15.352 1 31.56 23 CYS B CA 1
ATOM 1541 C C . CYS B 1 23 ? 6.078 5.969 -15.625 1 31.56 23 CYS B C 1
ATOM 1543 O O . CYS B 1 23 ? 6.676 6.68 -16.438 1 31.56 23 CYS B O 1
ATOM 1545 N N . PRO B 1 24 ? 4.727 6.309 -15.312 1 32.19 24 PRO B N 1
ATOM 1546 C CA . PRO B 1 24 ? 4.371 7.695 -15.625 1 32.19 24 PRO B CA 1
ATOM 1547 C C . PRO B 1 24 ? 5.449 8.688 -15.203 1 32.19 24 PRO B C 1
ATOM 1549 O O . PRO B 1 24 ? 5.98 8.594 -14.094 1 32.19 24 PRO B O 1
ATOM 1552 N N . LEU B 1 25 ? 6.191 9.18 -15.992 1 31.59 25 LEU B N 1
ATOM 1553 C CA . LEU B 1 25 ? 7.031 10.336 -15.711 1 31.59 25 LEU B CA 1
ATOM 1554 C C . LEU B 1 25 ? 6.203 11.5 -15.172 1 31.59 25 LEU B C 1
ATOM 1556 O O . LEU B 1 25 ? 5.027 11.641 -15.523 1 31.59 25 LEU B O 1
ATOM 1560 N N . LYS B 1 26 ? 6.715 12.305 -14.18 1 33.81 26 LYS B N 1
ATOM 1561 C CA . LYS B 1 26 ? 6.332 13.539 -13.5 1 33.81 26 LYS B CA 1
ATOM 1562 C C . LYS B 1 26 ? 5.582 14.477 -14.445 1 33.81 26 LYS B C 1
ATOM 1564 O O . LYS B 1 26 ? 5.82 15.688 -14.453 1 33.81 26 LYS B O 1
ATOM 1569 N N . ASP B 1 27 ? 4.992 14.164 -15.492 1 34.94 27 ASP B N 1
ATOM 1570 C CA . ASP B 1 27 ? 4.348 15.328 -16.094 1 34.94 27 ASP B CA 1
ATOM 1571 C C . ASP B 1 27 ? 3.086 15.711 -15.32 1 34.94 27 ASP B C 1
ATOM 1573 O O . ASP B 1 27 ? 2.279 14.844 -14.969 1 34.94 27 ASP B O 1
ATOM 1577 N N . SER B 1 28 ? 2.977 16.906 -14.672 1 36.69 28 SER B N 1
ATOM 1578 C CA . SER B 1 28 ? 2.1 17.641 -13.758 1 36.69 28 SER B CA 1
ATOM 1579 C C . SER B 1 28 ? 0.634 17.438 -14.133 1 36.69 28 SER B C 1
ATOM 1581 O O . SER B 1 28 ? -0.239 17.422 -13.266 1 36.69 28 SER B O 1
ATOM 1583 N N . ARG B 1 29 ? 0.312 17.562 -15.453 1 35.31 29 ARG B N 1
ATOM 1584 C CA . ARG B 1 29 ? -1.091 17.828 -15.758 1 35.31 29 ARG B CA 1
ATOM 1585 C C . ARG B 1 29 ? -1.948 16.594 -15.469 1 35.31 29 ARG B C 1
ATOM 1587 O O . ARG B 1 29 ? -3.158 16.719 -15.266 1 35.31 29 ARG B O 1
ATOM 1594 N N . PHE B 1 30 ? -1.434 15.445 -15.82 1 35.47 30 PHE B N 1
ATOM 1595 C CA . PHE B 1 30 ? -2.248 14.234 -15.75 1 35.47 30 PHE B CA 1
ATOM 1596 C C . PHE B 1 30 ? -1.663 13.242 -14.742 1 35.47 30 PHE B C 1
ATOM 1598 O O . PHE B 1 30 ? -2.1 12.094 -14.672 1 35.47 30 PHE B O 1
ATOM 1605 N N . SER B 1 31 ? -0.274 13.336 -14.438 1 41.03 31 SER B N 1
ATOM 1606 C CA . SER B 1 31 ? 0.404 12.273 -13.703 1 41.03 31 SER B CA 1
ATOM 1607 C C . SER B 1 31 ? -0.083 12.195 -12.258 1 41.03 31 SER B C 1
ATOM 1609 O O . SER B 1 31 ? 0.206 13.086 -11.453 1 41.03 31 SER B O 1
ATOM 1611 N N . ARG B 1 32 ? -1.368 11.891 -12.062 1 42.62 32 ARG B N 1
ATOM 1612 C CA . ARG B 1 32 ? -1.957 11.859 -10.734 1 42.62 32 ARG B CA 1
ATOM 1613 C C . ARG B 1 32 ? -1.319 10.773 -9.875 1 42.62 32 ARG B C 1
ATOM 1615 O O . ARG B 1 32 ? -1.606 9.586 -10.055 1 42.62 32 ARG B O 1
ATOM 1622 N N . GLU B 1 33 ? 0.013 11.016 -9.539 1 50.19 33 GLU B N 1
ATOM 1623 C CA . GLU B 1 33 ? 0.396 10.07 -8.492 1 50.19 33 GLU B CA 1
ATOM 1624 C C . GLU B 1 33 ? -0.588 10.102 -7.328 1 50.19 33 GLU B C 1
ATOM 1626 O O . GLU B 1 33 ? -0.937 11.172 -6.836 1 50.19 33 GLU B O 1
ATOM 1631 N N . PRO B 1 34 ? -1.313 8.906 -7.109 1 61.28 34 PRO B N 1
ATOM 1632 C CA . PRO B 1 34 ? -2.291 8.844 -6.02 1 61.28 34 PRO B CA 1
ATOM 1633 C C . PRO B 1 34 ? -1.674 9.156 -4.66 1 61.28 34 PRO B C 1
ATOM 1635 O O . PRO B 1 34 ? -0.451 9.117 -4.504 1 61.28 34 PRO B O 1
ATOM 1638 N N . VAL B 1 35 ? -2.361 9.859 -3.805 1 75.12 35 VAL B N 1
ATOM 1639 C CA . VAL B 1 35 ? -2.039 9.977 -2.385 1 75.12 35 VAL B CA 1
ATOM 1640 C C . VAL B 1 35 ? -1.576 8.625 -1.846 1 75.12 35 VAL B C 1
ATOM 1642 O O . VAL B 1 35 ? -2.176 7.59 -2.145 1 75.12 35 VAL B O 1
ATOM 1645 N N . GLU B 1 36 ? -0.422 8.703 -1.243 1 87.31 36 GLU B N 1
ATOM 1646 C CA . GLU B 1 36 ? 0.106 7.504 -0.595 1 87.31 36 GLU B CA 1
ATOM 1647 C C . GLU B 1 36 ? -0.223 7.492 0.895 1 87.31 36 GLU B C 1
ATOM 1649 O O . GLU B 1 36 ? -0.132 8.523 1.563 1 87.31 36 GLU B O 1
ATOM 1654 N N . MET B 1 37 ? -0.677 6.34 1.352 1 91.25 37 MET B N 1
ATOM 1655 C CA . MET B 1 37 ? -0.969 6.137 2.768 1 91.25 37 MET B CA 1
ATOM 1656 C C . MET B 1 37 ? -0.11 5.016 3.344 1 91.25 37 MET B C 1
ATOM 1658 O O . MET B 1 37 ? -0.037 3.926 2.77 1 91.25 37 MET B O 1
ATOM 1662 N N . VAL B 1 38 ? 0.581 5.367 4.461 1 95 38 VAL B N 1
ATOM 1663 C CA . VAL B 1 38 ? 1.416 4.383 5.145 1 95 38 VAL B CA 1
ATOM 1664 C C . VAL B 1 38 ? 1.173 4.457 6.652 1 95 38 VAL B C 1
ATOM 1666 O O . VAL B 1 38 ? 1.217 5.535 7.242 1 95 38 VAL B O 1
ATOM 1669 N N . TRP B 1 39 ? 0.896 3.34 7.262 1 94.75 39 TRP B N 1
ATOM 1670 C CA . TRP B 1 39 ? 0.683 3.285 8.703 1 94.75 39 TRP B CA 1
ATOM 1671 C C . TRP B 1 39 ? 1.973 2.92 9.43 1 94.75 39 TRP B C 1
ATOM 1673 O O . TRP B 1 39 ? 2.539 1.848 9.203 1 94.75 39 TRP B O 1
ATOM 1683 N N . SER B 1 40 ? 2.4 3.805 10.234 1 94.06 40 SER B N 1
ATOM 1684 C CA . SER B 1 40 ? 3.543 3.514 11.094 1 94.06 40 SER B CA 1
ATOM 1685 C C . SER B 1 40 ? 3.105 2.828 12.383 1 94.06 40 SER B C 1
ATOM 1687 O O . SER B 1 40 ? 2.438 3.438 13.227 1 94.06 40 SER B O 1
ATOM 1689 N N . ARG B 1 41 ? 3.52 1.643 12.562 1 89.44 41 ARG B N 1
ATOM 1690 C CA . ARG B 1 41 ? 3.139 0.862 13.734 1 89.44 41 ARG B CA 1
ATOM 1691 C C . ARG B 1 41 ? 3.865 1.357 14.977 1 89.44 41 ARG B C 1
ATOM 1693 O O . ARG B 1 41 ? 3.344 1.254 16.094 1 89.44 41 ARG B O 1
ATOM 1700 N N . TRP B 1 42 ? 5 1.926 14.758 1 87.31 42 TRP B N 1
ATOM 1701 C CA . TRP B 1 42 ? 5.836 2.387 15.859 1 87.31 42 TRP B CA 1
ATOM 1702 C C . TRP B 1 42 ? 5.07 3.357 16.75 1 87.31 42 TRP B C 1
ATOM 1704 O O . TRP B 1 42 ? 5.094 3.23 17.984 1 87.31 42 TRP B O 1
ATOM 1714 N N . ASN B 1 43 ? 4.422 4.238 16.234 1 91.56 43 ASN B N 1
ATOM 1715 C CA . ASN B 1 43 ? 3.734 5.273 17 1 91.56 43 ASN B CA 1
ATOM 1716 C C . ASN B 1 43 ? 2.242 5.305 16.688 1 91.56 43 ASN B C 1
ATOM 1718 O O . ASN B 1 43 ? 1.536 6.227 17.109 1 91.56 43 ASN B O 1
ATOM 1722 N N . ASN B 1 44 ? 1.828 4.289 15.922 1 91.5 44 ASN B N 1
ATOM 1723 C CA . ASN B 1 44 ? 0.417 4.133 15.586 1 91.5 44 ASN B CA 1
ATOM 1724 C C . ASN B 1 44 ? -0.119 5.348 14.844 1 91.5 44 ASN B C 1
ATOM 1726 O O . ASN B 1 44 ? -1.174 5.883 15.188 1 91.5 44 ASN B O 1
ATOM 1730 N N . LYS B 1 45 ? 0.61 5.754 13.852 1 94.5 45 LYS B N 1
ATOM 1731 C CA . LYS B 1 45 ? 0.244 6.93 13.062 1 94.5 45 LYS B CA 1
ATOM 1732 C C . LYS B 1 45 ? 0.122 6.59 11.586 1 94.5 45 LYS B C 1
ATOM 1734 O O . LYS B 1 45 ? 0.883 5.77 11.062 1 94.5 45 LYS B O 1
ATOM 1739 N N . LEU B 1 46 ? -0.847 7.25 10.945 1 94.38 46 LEU B N 1
ATOM 1740 C CA . LEU B 1 46 ? -1.001 7.188 9.492 1 94.38 46 LEU B CA 1
ATOM 1741 C C . LEU B 1 46 ? -0.305 8.367 8.82 1 94.38 46 LEU B C 1
ATOM 1743 O O . LEU B 1 46 ? -0.582 9.523 9.148 1 94.38 46 LEU B O 1
ATOM 1747 N N . CYS B 1 47 ? 0.601 8.047 7.965 1 94.38 47 CYS B N 1
ATOM 1748 C CA . CYS B 1 47 ? 1.221 9.062 7.129 1 94.38 47 CYS B CA 1
ATOM 1749 C C . CYS B 1 47 ? 0.547 9.133 5.762 1 94.38 47 CYS B C 1
ATOM 1751 O O . CYS B 1 47 ? 0.44 8.117 5.066 1 94.38 47 CYS B O 1
ATOM 1753 N N . MET B 1 48 ? 0.099 10.289 5.434 1 90.88 48 MET B N 1
ATOM 1754 C CA . MET B 1 48 ? -0.51 10.531 4.129 1 90.88 48 MET B CA 1
ATOM 1755 C C . MET B 1 48 ? 0.271 11.578 3.348 1 90.88 48 MET B C 1
ATOM 1757 O O . MET B 1 48 ? 0.532 12.672 3.859 1 90.88 48 MET B O 1
ATOM 1761 N N . VAL B 1 49 ? 0.681 11.219 2.135 1 88.5 49 VAL B N 1
ATOM 1762 C CA . VAL B 1 49 ? 1.542 12.125 1.38 1 88.5 49 VAL B CA 1
ATOM 1763 C C . VAL B 1 49 ? 1.069 12.203 -0.07 1 88.5 49 VAL B C 1
ATOM 1765 O O . VAL B 1 49 ? 0.721 11.18 -0.669 1 88.5 49 VAL B O 1
ATOM 1768 N N . ASP B 1 50 ? 0.987 13.359 -0.579 1 82.25 50 ASP B N 1
ATOM 1769 C CA . ASP B 1 50 ? 0.91 13.617 -2.014 1 82.25 50 ASP B CA 1
ATOM 1770 C C . ASP B 1 50 ? 2.252 14.102 -2.559 1 82.25 50 ASP B C 1
ATOM 1772 O O . ASP B 1 50 ? 2.631 15.258 -2.355 1 82.25 50 ASP B O 1
ATOM 1776 N N . ARG B 1 51 ? 2.904 13.234 -3.207 1 82.94 51 ARG B N 1
ATOM 1777 C CA . ARG B 1 51 ? 4.258 13.531 -3.664 1 82.94 51 ARG B CA 1
ATOM 1778 C C . ARG B 1 51 ? 4.246 14.539 -4.805 1 82.94 51 ARG B C 1
ATOM 1780 O O . ARG B 1 51 ? 5.254 15.203 -5.066 1 82.94 51 ARG B O 1
ATOM 1787 N N . ASN B 1 52 ? 3.117 14.617 -5.523 1 76.25 52 ASN B N 1
ATOM 1788 C CA . ASN B 1 52 ? 3.025 15.547 -6.645 1 76.25 52 ASN B CA 1
ATOM 1789 C C . ASN B 1 52 ? 3.111 17 -6.176 1 76.25 52 ASN B C 1
ATOM 1791 O O . ASN B 1 52 ? 3.783 17.812 -6.805 1 76.25 52 ASN B O 1
ATOM 1795 N N . VAL B 1 53 ? 2.467 17.281 -5.145 1 77.5 53 VAL B N 1
ATOM 1796 C CA . VAL B 1 53 ? 2.439 18.641 -4.641 1 77.5 53 VAL B CA 1
ATOM 1797 C C . VAL B 1 53 ? 3.275 18.734 -3.369 1 77.5 53 VAL B C 1
ATOM 1799 O O . VAL B 1 53 ? 3.363 19.812 -2.758 1 77.5 53 VAL B O 1
ATOM 1802 N N . LYS B 1 54 ? 3.936 17.656 -3.033 1 85.38 54 LYS B N 1
ATOM 1803 C CA . LYS B 1 54 ? 4.781 17.562 -1.844 1 85.38 54 LYS B CA 1
ATOM 1804 C C . LYS B 1 54 ? 4.047 18.078 -0.609 1 85.38 54 LYS B C 1
ATOM 1806 O O . LYS B 1 54 ? 4.551 18.953 0.103 1 85.38 54 LYS B O 1
ATOM 1811 N N . GLU B 1 55 ? 2.893 17.625 -0.365 1 85.88 55 GLU B N 1
ATOM 1812 C CA . GLU B 1 55 ? 2.076 17.891 0.819 1 85.88 55 GLU B CA 1
ATOM 1813 C C . GLU B 1 55 ? 1.771 16.594 1.567 1 85.88 55 GLU B C 1
ATOM 1815 O O . GLU B 1 55 ? 1.649 15.531 0.956 1 85.88 55 GLU B O 1
ATOM 1820 N N . GLY B 1 56 ? 1.772 16.734 2.869 1 89.94 56 GLY B N 1
ATOM 1821 C CA . GLY B 1 56 ? 1.491 15.562 3.688 1 89.94 56 GLY B CA 1
ATOM 1822 C C . GLY B 1 56 ? 0.924 15.906 5.051 1 89.94 56 GLY B C 1
ATOM 1823 O O . GLY B 1 56 ? 0.948 17.078 5.461 1 89.94 56 GLY B O 1
ATOM 1824 N N . ALA B 1 57 ? 0.33 14.945 5.629 1 92.06 57 ALA B N 1
ATOM 1825 C CA . ALA B 1 57 ? -0.211 15.039 6.98 1 92.06 57 ALA B CA 1
ATOM 1826 C C . ALA B 1 57 ? -0.08 13.711 7.719 1 92.06 57 ALA B C 1
ATOM 1828 O O . ALA B 1 57 ? 0.044 12.656 7.094 1 92.06 57 ALA B O 1
ATOM 1829 N N . VAL B 1 58 ? 0.004 13.852 8.984 1 94.25 58 VAL B N 1
ATOM 1830 C CA . VAL B 1 58 ? 0.068 12.68 9.844 1 94.25 58 VAL B CA 1
ATOM 1831 C C . VAL B 1 58 ? -1.175 12.617 10.727 1 94.25 58 VAL B C 1
ATOM 1833 O O . VAL B 1 58 ? -1.541 13.609 11.367 1 94.25 58 VAL B O 1
ATOM 1836 N N . TYR B 1 59 ? -1.85 11.508 10.68 1 94 59 TYR B N 1
ATOM 1837 C CA . TYR B 1 59 ? -2.998 11.258 11.547 1 94 59 TYR B CA 1
ATOM 1838 C C . TYR B 1 59 ? -2.617 10.367 12.719 1 94 59 TYR B C 1
ATOM 1840 O O . TYR B 1 59 ? -2.127 9.25 12.523 1 94 59 TYR B O 1
ATOM 1848 N N . ASP B 1 60 ? -2.869 10.906 13.875 1 92.88 60 ASP B N 1
ATOM 1849 C CA . ASP B 1 60 ? -2.676 10.125 15.094 1 92.88 60 ASP B CA 1
ATOM 1850 C C . ASP B 1 60 ? -3.967 9.422 15.516 1 92.88 60 ASP B C 1
ATOM 1852 O O . ASP B 1 60 ? -4.895 10.062 16.016 1 92.88 60 ASP B O 1
ATOM 1856 N N . ALA B 1 61 ? -4.043 8.141 15.359 1 86.38 61 ALA B N 1
ATOM 1857 C CA . ALA B 1 61 ? -5.25 7.367 15.641 1 86.38 61 ALA B CA 1
ATOM 1858 C C . ALA B 1 61 ? -5.527 7.305 17.141 1 86.38 61 ALA B C 1
ATOM 1860 O O . ALA B 1 61 ? -6.672 7.133 17.562 1 86.38 61 ALA B O 1
ATOM 1861 N N . GLY B 1 62 ? -4.434 7.371 17.953 1 85.25 62 GLY B N 1
ATOM 1862 C CA . GLY B 1 62 ? -4.617 7.383 19.406 1 85.25 62 GLY B CA 1
ATOM 1863 C C . GLY B 1 62 ? -5.344 8.617 19.891 1 85.25 62 GLY B C 1
ATOM 1864 O O . GLY B 1 62 ? -6.266 8.516 20.703 1 85.25 62 GLY B O 1
ATOM 1865 N N . SER B 1 63 ? -5.02 9.75 19.391 1 89.31 63 SER B N 1
ATOM 1866 C CA . SER B 1 63 ? -5.625 11.008 19.797 1 89.31 63 SER B CA 1
AT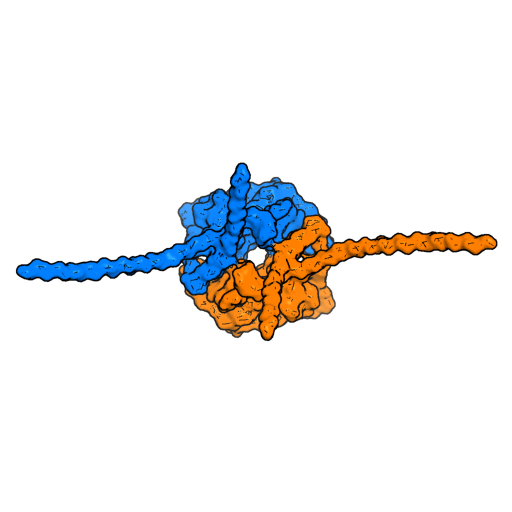OM 1867 C C . SER B 1 63 ? -6.695 11.461 18.812 1 89.31 63 SER B C 1
ATOM 1869 O O . SER B 1 63 ? -7.398 12.445 19.062 1 89.31 63 SER B O 1
ATOM 1871 N N . ASP B 1 64 ? -6.848 10.719 17.75 1 86.19 64 ASP B N 1
ATOM 1872 C CA . ASP B 1 64 ? -7.801 11.055 16.688 1 86.19 64 ASP B CA 1
ATOM 1873 C C . ASP B 1 64 ? -7.594 12.484 16.203 1 86.19 64 ASP B C 1
ATOM 1875 O O . ASP B 1 64 ? -8.539 13.273 16.156 1 86.19 64 ASP B O 1
ATOM 1879 N N . ARG B 1 65 ? -6.344 12.875 15.859 1 91.25 65 ARG B N 1
ATOM 1880 C CA . ARG B 1 65 ? -6.004 14.219 15.414 1 91.25 65 ARG B CA 1
ATOM 1881 C C . ARG B 1 65 ? -4.996 14.18 14.266 1 91.25 65 ARG B C 1
ATOM 1883 O O . ARG B 1 65 ? -4.133 13.297 14.227 1 91.25 65 ARG B O 1
ATOM 1890 N N . TRP B 1 66 ? -5.203 15.203 13.438 1 91.88 66 TRP B N 1
ATOM 1891 C CA . TRP B 1 66 ? -4.203 15.43 12.398 1 91.88 66 TRP B CA 1
ATOM 1892 C C . TRP B 1 66 ? -3.057 16.281 12.93 1 91.88 66 TRP B C 1
ATOM 1894 O O . TRP B 1 66 ? -3.281 17.25 13.672 1 91.88 66 TRP B O 1
ATOM 1904 N N . GLU B 1 67 ? -1.881 15.867 12.547 1 92.75 67 GLU B N 1
ATOM 1905 C CA . GLU B 1 67 ? -0.674 16.641 12.82 1 92.75 67 GLU B CA 1
ATOM 1906 C C . GLU B 1 67 ? 0.046 17.031 11.531 1 92.75 67 GLU B C 1
ATOM 1908 O O . GLU B 1 67 ? -0.095 16.344 10.516 1 92.75 67 GLU B O 1
ATOM 1913 N N . GLU B 1 68 ? 0.743 18.188 11.633 1 91.75 68 GLU B N 1
ATOM 1914 C CA . GLU B 1 68 ? 1.629 18.531 10.531 1 91.75 68 GLU B CA 1
ATOM 1915 C C . GLU B 1 68 ? 2.709 17.469 10.336 1 91.75 68 GLU B C 1
ATOM 1917 O O . GLU B 1 68 ? 3.283 16.969 11.312 1 91.75 68 GLU B O 1
ATOM 1922 N N . MET B 1 69 ? 2.893 17.125 9.141 1 94.56 69 MET B N 1
ATOM 1923 C CA . MET B 1 69 ? 3.963 16.172 8.859 1 94.56 69 MET B CA 1
ATOM 1924 C C . MET B 1 69 ? 5.332 16.812 9.102 1 94.56 69 MET B C 1
ATOM 1926 O O . MET B 1 69 ? 5.586 17.938 8.664 1 94.56 69 MET B O 1
ATOM 1930 N N . PRO B 1 70 ? 6.195 16.109 9.906 1 96.62 70 PRO B N 1
ATOM 1931 C CA . PRO B 1 70 ? 7.539 16.641 10.125 1 96.62 70 PRO B CA 1
ATOM 1932 C C . PRO B 1 70 ? 8.242 17.016 8.82 1 96.62 70 PRO B C 1
ATOM 1934 O O . PRO B 1 70 ? 8.109 16.312 7.812 1 96.62 70 PRO B O 1
ATOM 1937 N N . ALA B 1 71 ? 9.008 18.094 8.805 1 97.19 71 ALA B N 1
ATOM 1938 C CA . ALA B 1 71 ? 9.641 18.641 7.609 1 97.19 71 ALA B CA 1
ATOM 1939 C C . ALA B 1 71 ? 10.594 17.625 6.984 1 97.19 71 ALA B C 1
ATOM 1941 O O . ALA B 1 71 ? 10.648 17.484 5.762 1 97.19 71 ALA B O 1
ATOM 1942 N N . GLY B 1 72 ? 11.352 16.969 7.801 1 97.94 72 GLY B N 1
ATOM 1943 C CA . GLY B 1 72 ? 12.281 15.961 7.305 1 97.94 72 GLY B CA 1
ATOM 1944 C C . GLY B 1 72 ? 11.586 14.797 6.617 1 97.94 72 GLY B C 1
ATOM 1945 O O . GLY B 1 72 ? 12.055 14.305 5.59 1 97.94 72 GLY B O 1
ATOM 1946 N N . MET B 1 73 ? 10.531 14.328 7.215 1 97.38 73 MET B N 1
ATOM 1947 C CA . MET B 1 73 ? 9.758 13.234 6.621 1 97.38 73 MET B CA 1
ATOM 1948 C C . MET B 1 73 ? 9.242 13.625 5.242 1 97.38 73 MET B C 1
ATOM 1950 O O . MET B 1 73 ? 9.438 12.891 4.27 1 97.38 73 MET B O 1
ATOM 1954 N N . LEU B 1 74 ? 8.633 14.789 5.168 1 96 74 LEU B N 1
ATOM 1955 C CA . LEU B 1 74 ? 8.023 15.242 3.924 1 96 74 LEU B CA 1
ATOM 1956 C C . LEU B 1 74 ? 9.078 15.461 2.848 1 96 74 LEU B C 1
ATOM 1958 O O . LEU B 1 74 ? 8.906 15.031 1.703 1 96 74 LEU B O 1
ATOM 1962 N N . SER B 1 75 ? 10.133 16.062 3.182 1 96.56 75 SER B N 1
ATOM 1963 C CA . SER B 1 75 ? 11.172 16.375 2.215 1 96.56 75 SER B CA 1
ATOM 1964 C C . SER B 1 75 ? 11.812 15.117 1.648 1 96.56 75 SER B C 1
ATOM 1966 O O . SER B 1 75 ? 12.195 15.078 0.476 1 96.56 75 SER B O 1
ATOM 1968 N N . GLY B 1 76 ? 11.883 14.102 2.455 1 96.62 76 GLY B N 1
ATOM 1969 C CA . GLY B 1 76 ? 12.555 12.883 2.027 1 96.62 76 GLY B CA 1
ATOM 1970 C C . GLY B 1 76 ? 11.625 11.891 1.355 1 96.62 76 GLY B C 1
ATOM 1971 O O . GLY B 1 76 ? 12.07 10.859 0.851 1 96.62 76 GLY B O 1
ATOM 1972 N N . TRP B 1 77 ? 10.375 12.148 1.39 1 95.5 77 TRP B N 1
ATOM 1973 C CA . TRP B 1 77 ? 9.406 11.258 0.763 1 95.5 77 TRP B CA 1
ATOM 1974 C C . TRP B 1 77 ? 9.398 11.438 -0.751 1 95.5 77 TRP B C 1
ATOM 1976 O O . TRP B 1 77 ? 8.516 12.117 -1.295 1 95.5 77 TRP B O 1
ATOM 1986 N N . ASP B 1 78 ? 10.312 10.734 -1.504 1 92.75 78 ASP B N 1
ATOM 1987 C CA . ASP B 1 78 ? 10.57 11.008 -2.914 1 92.75 78 ASP B CA 1
ATOM 1988 C C . ASP B 1 78 ? 10.305 9.773 -3.771 1 92.75 78 ASP B C 1
ATOM 1990 O O . ASP B 1 78 ? 10.812 9.664 -4.887 1 92.75 78 ASP B O 1
ATOM 1994 N N . GLY B 1 79 ? 9.547 8.906 -3.311 1 91.81 79 GLY B N 1
ATOM 1995 C CA . GLY B 1 79 ? 9.18 7.684 -4.008 1 91.81 79 GLY B CA 1
ATOM 1996 C C . GLY B 1 79 ? 8.164 6.848 -3.248 1 91.81 79 GLY B C 1
ATOM 1997 O O . GLY B 1 79 ? 7.574 7.312 -2.268 1 91.81 79 GLY B O 1
ATOM 1998 N N . PRO B 1 80 ? 7.93 5.648 -3.766 1 91.81 80 PRO B N 1
ATOM 1999 C CA . PRO B 1 80 ? 7 4.777 -3.049 1 91.81 80 PRO B CA 1
ATOM 2000 C C . PRO B 1 80 ? 7.484 4.422 -1.646 1 91.81 80 PRO B C 1
ATOM 2002 O O . PRO B 1 80 ? 8.695 4.332 -1.411 1 91.81 80 PRO B O 1
ATOM 2005 N N . ALA B 1 81 ? 6.527 4.254 -0.765 1 95.81 81 ALA B N 1
ATOM 2006 C CA . ALA B 1 81 ? 6.844 3.998 0.638 1 95.81 81 ALA B CA 1
ATOM 2007 C C . ALA B 1 81 ? 6.035 2.822 1.177 1 95.81 81 ALA B C 1
ATOM 2009 O O . ALA B 1 81 ? 4.977 2.488 0.637 1 95.81 81 ALA B O 1
ATOM 2010 N N . ALA B 1 82 ? 6.539 2.17 2.156 1 96 82 ALA B N 1
ATOM 2011 C CA . ALA B 1 82 ? 5.879 1.092 2.885 1 96 82 ALA B CA 1
ATOM 2012 C C . ALA B 1 82 ? 6.418 0.979 4.309 1 96 82 ALA B C 1
ATOM 2014 O O . ALA B 1 82 ? 7.543 1.401 4.586 1 96 82 ALA B O 1
ATOM 2015 N N . ALA B 1 83 ? 5.586 0.509 5.152 1 95.88 83 ALA B N 1
ATOM 2016 C CA . ALA B 1 83 ? 6 0.283 6.535 1 95.88 83 ALA B CA 1
ATOM 2017 C C . ALA B 1 83 ? 6.332 -1.187 6.777 1 95.88 83 ALA B C 1
ATOM 2019 O O . ALA B 1 83 ? 5.613 -2.076 6.309 1 95.88 83 ALA B O 1
ATOM 2020 N N . GLU B 1 84 ? 7.422 -1.443 7.402 1 93.56 84 GLU B N 1
ATOM 2021 C CA . GLU B 1 84 ? 7.832 -2.768 7.859 1 93.56 84 GLU B CA 1
ATOM 2022 C C . GLU B 1 84 ? 8.391 -2.713 9.273 1 93.56 84 GLU B C 1
ATOM 2024 O O . GLU B 1 84 ? 9.312 -1.941 9.555 1 93.56 84 GLU B O 1
ATOM 2029 N N . GLY B 1 85 ? 7.848 -3.617 10.102 1 88.25 85 GLY B N 1
ATOM 2030 C CA . GLY B 1 85 ? 8.211 -3.498 11.508 1 88.25 85 GLY B CA 1
ATOM 2031 C C . GLY B 1 85 ? 7.848 -2.148 12.102 1 88.25 85 GLY B C 1
ATOM 2032 O O . GLY B 1 85 ? 6.703 -1.704 12 1 88.25 85 GLY B O 1
ATOM 2033 N N . ASP B 1 86 ? 8.836 -1.479 12.711 1 87.56 86 ASP B N 1
ATOM 2034 C CA . ASP B 1 86 ? 8.602 -0.188 13.352 1 87.56 86 ASP B CA 1
ATOM 2035 C C . ASP B 1 86 ? 9.109 0.957 12.477 1 87.56 86 ASP B C 1
ATOM 2037 O O . ASP B 1 86 ? 9.242 2.09 12.945 1 87.56 86 ASP B O 1
ATOM 2041 N N . SER B 1 87 ? 9.336 0.608 11.234 1 92.56 87 SER B N 1
ATOM 2042 C CA . SER B 1 87 ? 9.984 1.61 10.398 1 92.56 87 SER B CA 1
ATOM 2043 C C . SER B 1 87 ? 9.195 1.863 9.117 1 92.56 87 SER B C 1
ATOM 2045 O O . SER B 1 87 ? 8.453 0.993 8.664 1 92.56 87 SER B O 1
ATOM 2047 N N . VAL B 1 88 ? 9.289 3.123 8.602 1 96.81 88 VAL B N 1
ATOM 2048 C CA . VAL B 1 88 ? 8.797 3.504 7.285 1 96.81 88 VAL B CA 1
ATOM 2049 C C . VAL B 1 88 ? 9.969 3.588 6.301 1 96.81 88 VAL B C 1
ATOM 2051 O O . VAL B 1 88 ? 10.992 4.199 6.602 1 96.81 88 VAL B O 1
ATOM 2054 N N . TYR B 1 89 ? 9.82 2.955 5.164 1 97.56 89 TYR B N 1
ATOM 2055 C CA . TYR B 1 89 ? 10.852 2.941 4.129 1 97.56 89 TYR B CA 1
ATOM 2056 C C . TYR B 1 89 ? 10.375 3.674 2.879 1 97.56 89 TYR B C 1
ATOM 2058 O O . TYR B 1 89 ? 9.195 3.637 2.541 1 97.56 89 TYR B O 1
ATOM 2066 N N . VAL B 1 90 ? 11.266 4.344 2.244 1 97.94 90 VAL B N 1
ATOM 2067 C CA . VAL B 1 90 ? 11.031 4.977 0.95 1 97.94 90 VAL B CA 1
ATOM 2068 C C . VAL B 1 90 ? 12.148 4.598 -0.022 1 97.94 90 VAL B C 1
ATOM 2070 O O . VAL B 1 90 ? 13.266 4.297 0.397 1 97.94 90 VAL B O 1
ATOM 2073 N N . VAL B 1 91 ? 11.836 4.496 -1.275 1 96.56 91 VAL B N 1
ATOM 2074 C CA . VAL B 1 91 ? 12.836 4.336 -2.322 1 96.56 91 VAL B CA 1
ATOM 2075 C C . VAL B 1 91 ? 12.844 5.562 -3.229 1 96.56 91 VAL B C 1
ATOM 2077 O O . VAL B 1 91 ? 11.812 5.918 -3.811 1 96.56 91 VAL B O 1
ATOM 2080 N N . GLU B 1 92 ? 13.961 6.195 -3.238 1 95.44 92 GLU B N 1
ATOM 2081 C CA . GLU B 1 92 ? 14.117 7.309 -4.168 1 95.44 92 GLU B CA 1
ATOM 2082 C C . GLU B 1 92 ? 14.203 6.82 -5.609 1 95.44 92 GLU B C 1
ATOM 2084 O O . GLU B 1 92 ? 15.109 6.062 -5.961 1 95.44 92 GLU B O 1
ATOM 2089 N N . GLU B 1 93 ? 13.328 7.281 -6.426 1 89.69 93 GLU B N 1
ATOM 2090 C CA . GLU B 1 93 ? 13.102 6.754 -7.766 1 89.69 93 GLU B CA 1
ATOM 2091 C C . GLU B 1 93 ? 14.328 6.941 -8.648 1 89.69 93 GLU B C 1
ATOM 2093 O O . GLU B 1 93 ? 14.703 6.039 -9.398 1 89.69 93 GLU B O 1
ATOM 2098 N N . SER B 1 94 ? 14.984 8.086 -8.586 1 92.31 94 SER B N 1
ATOM 2099 C CA . SER B 1 94 ? 16.062 8.422 -9.523 1 92.31 94 SER B CA 1
ATOM 2100 C C . SER B 1 94 ? 17.344 7.703 -9.156 1 92.31 94 SER B C 1
ATOM 2102 O O . SER B 1 94 ? 18.031 7.16 -10.031 1 92.31 94 SER B O 1
ATOM 2104 N N . SER B 1 95 ? 17.719 7.617 -7.898 1 95.38 95 SER B N 1
ATOM 2105 C CA . SER B 1 95 ? 19 7.098 -7.465 1 95.38 95 SER B CA 1
ATOM 2106 C C . SER B 1 95 ? 18.922 5.621 -7.102 1 95.38 95 SER B C 1
ATOM 2108 O O . SER B 1 95 ? 19.938 4.926 -7.047 1 95.38 95 SER B O 1
ATOM 2110 N N . GLY B 1 96 ? 17.766 5.125 -6.781 1 95.75 96 GLY B N 1
ATOM 2111 C CA . GLY B 1 96 ? 17.609 3.742 -6.352 1 95.75 96 GLY B CA 1
ATOM 2112 C C . GLY B 1 96 ? 18.047 3.508 -4.922 1 95.75 96 GLY B C 1
ATOM 2113 O O . GLY B 1 96 ? 18.5 2.412 -4.574 1 95.75 96 GLY B O 1
ATOM 2114 N N . VAL B 1 97 ? 18.078 4.57 -4.121 1 97.5 97 VAL B N 1
ATOM 2115 C CA . VAL B 1 97 ? 18.422 4.449 -2.711 1 97.5 97 VAL B CA 1
ATOM 2116 C C . VAL B 1 97 ? 17.172 4.199 -1.881 1 97.5 97 VAL B C 1
ATOM 2118 O O . VAL B 1 97 ? 16.172 4.914 -2.02 1 97.5 97 VAL B O 1
ATOM 2121 N N . MET B 1 98 ? 17.188 3.154 -1.141 1 97.75 98 MET B N 1
ATOM 2122 C CA . MET B 1 98 ? 16.172 2.922 -0.125 1 97.75 98 MET B CA 1
ATOM 2123 C C . MET B 1 98 ? 16.562 3.555 1.203 1 97.75 98 MET B C 1
ATOM 2125 O O . MET B 1 98 ? 17.688 3.369 1.673 1 97.75 98 MET B O 1
ATOM 2129 N N . ARG B 1 99 ? 15.656 4.289 1.779 1 97.94 99 ARG B N 1
ATOM 2130 C CA . ARG B 1 99 ? 15.922 4.957 3.051 1 97.94 99 ARG B CA 1
ATOM 2131 C C . ARG B 1 99 ? 14.867 4.586 4.09 1 97.94 99 ARG B C 1
ATOM 2133 O O . ARG B 1 99 ? 13.742 4.227 3.738 1 97.94 99 ARG B O 1
ATOM 2140 N N . ARG B 1 100 ? 15.289 4.605 5.281 1 97.25 100 ARG B N 1
ATOM 2141 C CA . ARG B 1 100 ? 14.43 4.387 6.438 1 97.25 100 ARG B CA 1
ATOM 2142 C C . ARG B 1 100 ? 14.258 5.668 7.246 1 97.25 100 ARG B C 1
ATOM 2144 O O . ARG B 1 100 ? 15.219 6.414 7.441 1 97.25 100 ARG B O 1
ATOM 2151 N N . TYR B 1 101 ? 13 5.938 7.637 1 97.69 101 TYR B N 1
ATOM 2152 C CA . TYR B 1 101 ? 12.727 7.16 8.383 1 97.69 101 TYR B CA 1
ATOM 2153 C C . TYR B 1 101 ? 13.016 6.973 9.867 1 97.69 101 TYR B C 1
ATOM 2155 O O . TYR B 1 101 ? 12.586 5.988 10.469 1 97.69 101 TYR B O 1
ATOM 2163 N N . GLU B 1 102 ? 13.805 7.895 10.398 1 96.25 102 GLU B N 1
ATOM 2164 C CA . GLU B 1 102 ? 14.047 7.988 11.836 1 96.25 102 GLU B CA 1
ATOM 2165 C C . GLU B 1 102 ? 13.164 9.055 12.477 1 96.25 102 GLU B C 1
ATOM 2167 O O . GLU B 1 102 ? 13.414 10.25 12.32 1 96.25 102 GLU B O 1
ATOM 2172 N N . TRP B 1 103 ? 12.18 8.648 13.234 1 94.31 103 TRP B N 1
ATOM 2173 C CA . TRP B 1 103 ? 11.18 9.531 13.812 1 94.31 103 TRP B CA 1
ATOM 2174 C C . TRP B 1 103 ? 11.828 10.531 14.773 1 94.31 103 TRP B C 1
ATOM 2176 O O . TRP B 1 103 ? 11.516 11.719 14.734 1 94.31 103 TRP B O 1
ATOM 2186 N N . GLU B 1 104 ? 12.695 10.062 15.695 1 93.19 104 GLU B N 1
ATOM 2187 C CA . GLU B 1 104 ? 13.305 10.922 16.703 1 93.19 104 GLU B CA 1
ATOM 2188 C C . GLU B 1 104 ? 14.148 12.016 16.062 1 93.19 104 GLU B C 1
ATOM 2190 O O . GLU B 1 104 ? 14.125 13.172 16.5 1 93.19 104 GLU B O 1
ATOM 2195 N N . GLY B 1 105 ? 14.773 11.789 15 1 95.12 105 GLY B N 1
ATOM 2196 C CA . GLY B 1 105 ? 15.648 12.758 14.359 1 95.12 105 GLY B CA 1
ATOM 2197 C C . GLY B 1 105 ? 15.039 13.391 13.125 1 95.12 105 GLY B C 1
ATOM 2198 O O . GLY B 1 105 ? 15.641 14.266 12.508 1 95.12 105 GLY B O 1
ATOM 2199 N N . ASP B 1 106 ? 13.797 13.016 12.812 1 96.94 106 ASP B N 1
ATOM 2200 C CA . ASP B 1 106 ? 13.133 13.508 11.609 1 96.94 106 ASP B CA 1
ATOM 2201 C C . ASP B 1 106 ? 14.078 13.484 10.406 1 96.94 106 ASP B C 1
ATOM 2203 O O . ASP B 1 106 ? 14.242 14.492 9.719 1 96.94 106 ASP B O 1
ATOM 2207 N N . THR B 1 107 ? 14.711 12.383 10.203 1 97.69 107 THR B N 1
ATOM 2208 C CA . THR B 1 107 ? 15.672 12.203 9.125 1 97.69 107 THR B CA 1
ATOM 2209 C C . THR B 1 107 ? 15.5 10.836 8.469 1 97.69 107 THR B C 1
ATOM 2211 O O . THR B 1 107 ? 14.844 9.953 9.031 1 97.69 107 THR B O 1
ATOM 2214 N N . TRP B 1 108 ? 15.906 10.812 7.242 1 97.5 108 TRP B N 1
ATOM 2215 C CA . TRP B 1 108 ? 15.953 9.539 6.523 1 97.5 108 TRP B CA 1
ATOM 2216 C C . TRP B 1 108 ? 17.375 9 6.461 1 97.5 108 TRP B C 1
ATOM 2218 O O . TRP B 1 108 ? 18.312 9.75 6.172 1 97.5 108 TRP B O 1
ATOM 2228 N N . ARG B 1 109 ? 17.531 7.738 6.758 1 96.31 109 ARG B N 1
ATOM 2229 C CA . ARG B 1 109 ? 18.844 7.09 6.707 1 96.31 109 ARG B CA 1
ATOM 2230 C C . ARG B 1 109 ? 18.906 6.098 5.551 1 96.31 109 ARG B C 1
ATOM 2232 O O . ARG B 1 109 ? 18 5.301 5.348 1 96.31 109 ARG B O 1
ATOM 2239 N N . ASP B 1 110 ? 20.047 6.074 4.875 1 95.88 110 ASP B N 1
ATOM 2240 C CA . ASP B 1 110 ? 20.25 5.137 3.775 1 95.88 110 ASP B CA 1
ATOM 2241 C C . ASP B 1 110 ? 20.328 3.701 4.285 1 95.88 110 ASP B C 1
ATOM 2243 O O . ASP B 1 110 ? 21.047 3.418 5.246 1 95.88 110 ASP B O 1
ATOM 2247 N N . VAL B 1 111 ? 19.594 2.842 3.654 1 95.25 111 VAL B N 1
ATOM 2248 C CA . VAL B 1 111 ? 19.609 1.423 3.992 1 95.25 111 VAL B CA 1
ATOM 2249 C C . VAL B 1 111 ? 20.422 0.65 2.953 1 95.25 111 VAL B C 1
ATOM 2251 O O . VAL B 1 111 ? 21.297 -0.142 3.303 1 95.25 111 VAL B O 1
ATOM 2254 N N . VAL B 1 112 ? 20.141 0.902 1.684 1 94.75 112 VAL B N 1
ATOM 2255 C CA . VAL B 1 112 ? 20.812 0.226 0.578 1 94.75 112 VAL B CA 1
ATOM 2256 C C . VAL B 1 112 ? 20.625 1.033 -0.706 1 94.75 112 VAL B C 1
ATOM 2258 O O . VAL B 1 112 ? 19.672 1.788 -0.843 1 94.75 112 VAL B O 1
ATOM 2261 N N . ARG B 1 113 ? 21.562 0.926 -1.569 1 95.06 113 ARG B N 1
ATOM 2262 C CA . ARG B 1 113 ? 21.5 1.467 -2.924 1 95.06 113 ARG B CA 1
ATOM 2263 C C . ARG B 1 113 ? 21.625 0.359 -3.963 1 95.06 113 ARG B C 1
ATOM 2265 O O . ARG B 1 113 ? 22.609 -0.381 -3.967 1 95.06 113 ARG B O 1
ATOM 2272 N N . LEU B 1 114 ? 20.609 0.233 -4.77 1 94.19 114 LEU B N 1
ATOM 2273 C CA . LEU B 1 114 ? 20.609 -0.814 -5.785 1 94.19 114 LEU B CA 1
ATOM 2274 C C . LEU B 1 114 ? 20.156 -0.261 -7.137 1 94.19 114 LEU B C 1
ATOM 2276 O O . LEU B 1 114 ? 19.25 0.559 -7.199 1 94.19 114 LEU B O 1
ATOM 2280 N N . GLU B 1 115 ? 20.812 -0.732 -8.211 1 93.69 115 GLU B N 1
ATOM 2281 C CA . GLU B 1 115 ? 20.406 -0.345 -9.555 1 93.69 115 GLU B CA 1
ATOM 2282 C C . GLU B 1 115 ? 18.969 -0.777 -9.844 1 93.69 115 GLU B C 1
ATOM 2284 O O . GLU B 1 115 ? 18.219 -0.055 -10.5 1 93.69 115 GLU B O 1
ATOM 2289 N N . GLY B 1 116 ? 18.531 -1.895 -9.328 1 91.31 116 GLY B N 1
ATOM 2290 C CA . GLY B 1 116 ? 17.203 -2.439 -9.562 1 91.31 116 GLY B CA 1
ATOM 2291 C C . GLY B 1 116 ? 16.094 -1.638 -8.891 1 91.31 116 GLY B C 1
ATOM 2292 O O . GLY B 1 116 ? 14.922 -1.82 -9.195 1 91.31 116 GLY B O 1
ATOM 2293 N N . LEU B 1 117 ? 16.516 -0.752 -8.023 1 94.44 117 LEU B N 1
ATOM 2294 C CA . LEU B 1 117 ? 15.531 0.066 -7.324 1 94.44 117 LEU B CA 1
ATOM 2295 C C . LEU B 1 117 ? 15.273 1.365 -8.078 1 94.44 117 LEU B C 1
ATOM 2297 O O . LEU B 1 117 ? 14.328 2.092 -7.77 1 94.44 117 LEU B O 1
ATOM 2301 N N . LYS B 1 118 ? 16.141 1.663 -9.055 1 92 118 LYS B N 1
ATOM 2302 C CA . LYS B 1 118 ? 15.867 2.828 -9.891 1 92 118 LYS B CA 1
ATOM 2303 C C . LYS B 1 118 ? 14.547 2.676 -10.633 1 92 118 LYS B C 1
ATOM 2305 O O . LYS B 1 118 ? 14.219 1.591 -11.117 1 92 118 LYS B O 1
ATOM 2310 N N . GLY B 1 119 ? 13.766 3.781 -10.695 1 86.5 119 GLY B N 1
ATOM 2311 C CA . GLY B 1 119 ? 12.461 3.742 -11.344 1 86.5 119 GLY B CA 1
ATOM 2312 C C . GLY B 1 119 ? 11.383 3.133 -10.469 1 86.5 119 GLY B C 1
ATOM 2313 O O . GLY B 1 119 ? 10.344 2.699 -10.969 1 86.5 119 GLY B O 1
ATOM 2314 N N . ALA B 1 120 ? 11.625 3.086 -9.156 1 89.25 120 ALA B N 1
ATOM 2315 C CA . ALA B 1 120 ? 10.648 2.529 -8.227 1 89.25 120 ALA B CA 1
ATOM 2316 C C . ALA B 1 120 ? 9.297 3.225 -8.367 1 89.25 120 ALA B C 1
ATOM 2318 O O . ALA B 1 120 ? 9.227 4.453 -8.383 1 89.25 120 ALA B O 1
ATOM 2319 N N . CYS B 1 121 ? 8.203 2.377 -8.438 1 82.12 121 CYS B N 1
ATOM 2320 C CA . CYS B 1 121 ? 6.895 2.977 -8.641 1 82.12 121 CYS B CA 1
ATOM 2321 C C . CYS B 1 121 ? 5.867 2.381 -7.68 1 82.12 121 CYS B C 1
ATOM 2323 O O . CYS B 1 121 ? 4.801 2.961 -7.469 1 82.12 121 CYS B O 1
ATOM 2325 N N . ALA B 1 122 ? 6.105 1.218 -7.117 1 85.12 122 ALA B N 1
ATOM 2326 C CA . ALA B 1 122 ? 5.246 0.579 -6.125 1 85.12 122 ALA B CA 1
ATOM 2327 C C . ALA B 1 122 ? 6.07 -0.197 -5.102 1 85.12 122 ALA B C 1
ATOM 2329 O O . ALA B 1 122 ? 7.156 -0.686 -5.414 1 85.12 122 ALA B O 1
ATOM 2330 N N . MET B 1 123 ? 5.504 -0.278 -3.924 1 92.06 123 MET B N 1
ATOM 2331 C CA . MET B 1 123 ? 6.223 -0.941 -2.84 1 92.06 123 MET B CA 1
ATOM 2332 C C . MET B 1 123 ? 5.258 -1.671 -1.912 1 92.06 123 MET B C 1
ATOM 2334 O O . MET B 1 123 ? 4.133 -1.217 -1.698 1 92.06 123 MET B O 1
ATOM 2338 N N . ALA B 1 124 ? 5.625 -2.777 -1.479 1 93.62 124 ALA B N 1
ATOM 2339 C CA . ALA B 1 124 ? 4.945 -3.539 -0.434 1 93.62 124 ALA B CA 1
ATOM 2340 C C . ALA B 1 124 ? 5.945 -4.086 0.583 1 93.62 124 ALA B C 1
ATOM 2342 O O . ALA B 1 124 ? 7.137 -4.195 0.294 1 93.62 124 ALA B O 1
ATOM 2343 N N . ALA B 1 125 ? 5.457 -4.324 1.739 1 94.81 125 ALA B N 1
ATOM 2344 C CA . ALA B 1 125 ? 6.34 -4.832 2.787 1 94.81 125 ALA B CA 1
ATOM 2345 C C . ALA B 1 125 ? 5.637 -5.895 3.629 1 94.81 125 ALA B C 1
ATOM 2347 O O . ALA B 1 125 ? 4.414 -5.875 3.77 1 94.81 125 ALA B O 1
ATOM 2348 N N . GLY B 1 126 ? 6.457 -6.797 4.156 1 92.31 126 GLY B N 1
ATOM 2349 C CA . GLY B 1 126 ? 6.016 -7.859 5.047 1 92.31 126 GLY B CA 1
ATOM 2350 C C . GLY B 1 126 ? 7.09 -8.891 5.324 1 92.31 126 GLY B C 1
ATOM 2351 O O . GLY B 1 126 ? 7.996 -9.086 4.512 1 92.31 126 GLY B O 1
ATOM 2352 N N . GLY B 1 127 ? 6.984 -9.531 6.508 1 89.81 127 GLY B N 1
ATOM 2353 C CA . GLY B 1 127 ? 7.902 -10.602 6.855 1 89.81 127 GLY B CA 1
ATOM 2354 C C . GLY B 1 127 ? 9.352 -10.156 6.914 1 89.81 127 GLY B C 1
ATOM 2355 O O . GLY B 1 127 ? 10.258 -10.922 6.594 1 89.81 127 GLY B O 1
ATOM 2356 N N . GLY B 1 128 ? 9.539 -8.945 7.207 1 90.81 128 GLY B N 1
ATOM 2357 C CA . GLY B 1 128 ? 10.898 -8.43 7.293 1 90.81 128 GLY B CA 1
ATOM 2358 C C . GLY B 1 128 ? 11.477 -8.047 5.945 1 90.81 128 GLY B C 1
ATOM 2359 O O . GLY B 1 128 ? 12.672 -7.773 5.832 1 90.81 128 GLY B O 1
ATOM 2360 N N . LYS B 1 129 ? 10.641 -8.047 4.914 1 93 129 LYS B N 1
ATOM 2361 C CA . LYS B 1 129 ? 11.102 -7.766 3.559 1 93 129 LYS B CA 1
ATOM 2362 C C . LYS B 1 129 ? 10.344 -6.586 2.953 1 93 129 LYS B C 1
ATOM 2364 O O . LYS B 1 129 ? 9.219 -6.293 3.359 1 93 129 LYS B O 1
ATOM 2369 N N . VAL B 1 130 ? 10.969 -5.949 2.057 1 94.88 130 VAL B N 1
ATOM 2370 C CA . VAL B 1 130 ? 10.375 -4.914 1.217 1 94.88 130 VAL B CA 1
ATOM 2371 C C . VAL B 1 130 ? 10.516 -5.297 -0.255 1 94.88 130 VAL B C 1
ATOM 2373 O O . VAL B 1 130 ? 11.594 -5.715 -0.691 1 94.88 130 VAL B O 1
ATOM 2376 N N . VAL B 1 131 ? 9.453 -5.246 -0.97 1 93.38 131 VAL B N 1
ATOM 2377 C CA . VAL B 1 131 ? 9.461 -5.551 -2.396 1 93.38 131 VAL B CA 1
ATOM 2378 C C . VAL B 1 131 ? 9.117 -4.297 -3.195 1 93.38 131 VAL B C 1
ATOM 2380 O O . VAL B 1 131 ? 8.164 -3.584 -2.863 1 93.38 131 VAL B O 1
ATOM 2383 N N . VAL B 1 132 ? 9.852 -4.094 -4.207 1 92.44 132 VAL B N 1
ATOM 2384 C CA . VAL B 1 132 ? 9.711 -2.873 -4.996 1 92.44 132 VAL B CA 1
ATOM 2385 C C . VAL B 1 132 ? 9.523 -3.23 -6.473 1 92.44 132 VAL B C 1
ATOM 2387 O O . VAL B 1 132 ? 10.266 -4.055 -7.012 1 92.44 132 VAL B O 1
ATOM 2390 N N . ALA B 1 133 ? 8.547 -2.662 -7.027 1 86.75 133 ALA B N 1
ATOM 2391 C CA . ALA B 1 133 ? 8.383 -2.709 -8.477 1 86.75 133 ALA B CA 1
ATOM 2392 C C . ALA B 1 133 ? 8.914 -1.435 -9.133 1 86.75 133 ALA B C 1
ATOM 2394 O O . ALA B 1 133 ? 8.617 -0.327 -8.68 1 86.75 133 ALA B O 1
ATOM 2395 N N . SER B 1 134 ? 9.742 -1.594 -10.086 1 85.06 134 SER B N 1
ATOM 2396 C CA . SER B 1 134 ? 10.328 -0.451 -10.781 1 85.06 134 SER B CA 1
ATOM 2397 C C . SER B 1 134 ? 9.797 -0.344 -12.211 1 85.06 134 SER B C 1
ATOM 2399 O O . SER B 1 134 ? 9.406 -1.348 -12.805 1 85.06 134 SER B O 1
ATOM 2401 N N . ARG B 1 135 ? 9.789 0.896 -12.586 1 75 135 ARG B N 1
ATOM 2402 C CA . ARG B 1 135 ? 9.336 1.183 -13.945 1 75 135 ARG B CA 1
ATOM 2403 C C . ARG B 1 135 ? 10.109 0.365 -14.969 1 75 135 ARG B C 1
ATOM 2405 O O . ARG B 1 135 ? 11.328 0.203 -14.852 1 75 135 ARG B O 1
ATOM 2412 N N . GLY B 1 136 ? 9.32 0.073 -16.016 1 64.31 136 GLY B N 1
ATOM 2413 C CA . GLY B 1 136 ? 9.953 -0.636 -17.125 1 64.31 136 GLY B CA 1
ATOM 2414 C C . GLY B 1 136 ? 10.328 -2.064 -16.781 1 64.31 136 GLY B C 1
ATOM 2415 O O . GLY B 1 136 ? 10.836 -2.803 -17.625 1 64.31 136 GLY B O 1
ATOM 2416 N N . GLY B 1 137 ? 10.117 -2.404 -15.461 1 62.5 137 GLY B N 1
ATOM 2417 C CA . GLY B 1 137 ? 10.844 -3.615 -15.109 1 62.5 137 GLY B CA 1
ATOM 2418 C C . GLY B 1 137 ? 9.961 -4.848 -15.078 1 62.5 137 GLY B C 1
ATOM 2419 O O . GLY B 1 137 ? 8.75 -4.75 -14.875 1 62.5 137 GLY B O 1
ATOM 2420 N N . GLY B 1 138 ? 10.336 -5.812 -15.836 1 73.5 138 GLY B N 1
ATOM 2421 C CA . GLY B 1 138 ? 9.992 -7.227 -15.797 1 73.5 138 GLY B CA 1
ATOM 2422 C C . GLY B 1 138 ? 10.461 -7.918 -14.531 1 73.5 138 GLY B C 1
ATOM 2423 O O . GLY B 1 138 ? 10.336 -9.141 -14.398 1 73.5 138 GLY B O 1
ATOM 2424 N N . THR B 1 139 ? 10.953 -6.988 -13.516 1 83.5 139 THR B N 1
ATOM 2425 C CA . THR B 1 139 ? 11.516 -7.605 -12.32 1 83.5 139 THR B CA 1
ATOM 2426 C C . THR B 1 139 ? 11.078 -6.848 -11.07 1 83.5 139 THR B C 1
ATOM 2428 O O . THR B 1 139 ? 10.75 -5.66 -11.133 1 83.5 139 THR B O 1
ATOM 2431 N N . LEU B 1 140 ? 10.883 -7.539 -9.984 1 90.12 140 LEU B N 1
ATOM 2432 C CA . LEU B 1 140 ? 10.773 -6.988 -8.641 1 90.12 140 LEU B CA 1
ATOM 2433 C C . LEU B 1 140 ? 12.109 -7.059 -7.914 1 90.12 140 LEU B C 1
ATOM 2435 O O . LEU B 1 140 ? 12.891 -7.992 -8.125 1 90.12 140 LEU B O 1
ATOM 2439 N N . THR B 1 141 ? 12.43 -6.07 -7.188 1 92.5 141 THR B N 1
ATOM 2440 C CA . THR B 1 141 ? 13.562 -6.133 -6.281 1 92.5 141 THR B CA 1
ATOM 2441 C C . THR B 1 141 ? 13.102 -6.375 -4.848 1 92.5 141 THR B C 1
ATOM 2443 O O . THR B 1 141 ? 12.273 -5.633 -4.324 1 92.5 141 THR B O 1
ATOM 2446 N N . VAL B 1 142 ? 13.539 -7.453 -4.254 1 93.12 142 VAL B N 1
ATOM 2447 C CA . VAL B 1 142 ? 13.219 -7.789 -2.871 1 93.12 142 VAL B CA 1
ATOM 2448 C C . VAL B 1 142 ? 14.414 -7.473 -1.976 1 93.12 142 VAL B C 1
ATOM 2450 O O . VAL B 1 142 ? 15.547 -7.871 -2.27 1 93.12 142 VAL B O 1
ATOM 2453 N N . VAL B 1 143 ? 14.164 -6.684 -0.968 1 94.25 143 VAL B N 1
ATOM 2454 C CA . VAL B 1 143 ? 15.203 -6.352 0.004 1 94.25 143 VAL B CA 1
ATOM 2455 C C . VAL B 1 143 ? 14.828 -6.918 1.372 1 94.25 143 VAL B C 1
ATOM 2457 O O . VAL B 1 143 ? 13.742 -6.641 1.892 1 94.25 143 VAL B O 1
ATOM 2460 N N . ASP B 1 144 ? 15.68 -7.809 1.916 1 93.06 144 ASP B N 1
ATOM 2461 C CA . ASP B 1 144 ? 15.547 -8.281 3.289 1 93.06 144 ASP B CA 1
ATOM 2462 C C . ASP B 1 144 ? 16.047 -7.238 4.281 1 93.06 144 ASP B C 1
ATOM 2464 O O . ASP B 1 144 ? 17.234 -7.23 4.641 1 93.06 144 ASP B O 1
ATOM 2468 N N . VAL B 1 145 ? 15.148 -6.375 4.738 1 92.75 145 VAL B N 1
ATOM 2469 C CA . VAL B 1 145 ? 15.547 -5.227 5.547 1 92.75 145 VAL B CA 1
ATOM 2470 C C . VAL B 1 145 ? 15.859 -5.684 6.973 1 92.75 145 VAL B C 1
ATOM 2472 O O . VAL B 1 145 ? 16.531 -4.977 7.723 1 92.75 145 VAL B O 1
ATOM 2475 N N . ALA B 1 146 ? 15.383 -6.812 7.387 1 88.38 146 ALA B N 1
ATOM 2476 C CA . ALA B 1 146 ? 15.758 -7.387 8.672 1 88.38 146 ALA B CA 1
ATOM 2477 C C . ALA B 1 146 ? 17.219 -7.824 8.672 1 88.38 146 ALA B C 1
ATOM 2479 O 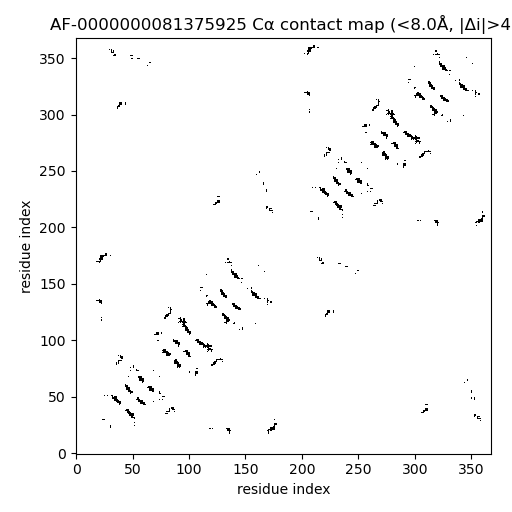O . ALA B 1 146 ? 17.891 -7.801 9.711 1 88.38 146 ALA B O 1
ATOM 2480 N N . ALA B 1 147 ? 17.75 -8.148 7.441 1 86.12 147 ALA B N 1
ATOM 2481 C CA . ALA B 1 147 ? 19.109 -8.672 7.316 1 86.12 147 ALA B CA 1
ATOM 2482 C C . ALA B 1 147 ? 20.109 -7.543 7.074 1 86.12 147 ALA B C 1
ATOM 2484 O O . ALA B 1 147 ? 21.297 -7.688 7.355 1 86.12 147 ALA B O 1
ATOM 2485 N N . VAL B 1 148 ? 19.703 -6.461 6.387 1 81.88 148 VAL B N 1
ATOM 2486 C CA . VAL B 1 148 ? 20.609 -5.355 6.078 1 81.88 148 VAL B CA 1
ATOM 2487 C C . VAL B 1 148 ? 21.281 -4.863 7.355 1 81.88 148 VAL B C 1
ATOM 2489 O O . VAL B 1 148 ? 22.469 -4.543 7.352 1 81.88 148 VAL B O 1
ATOM 2492 N N . GLY B 1 149 ? 20.594 -4.773 8.469 1 69.62 149 GLY B N 1
ATOM 2493 C CA . GLY B 1 149 ? 21.156 -4.273 9.719 1 69.62 149 GLY B CA 1
ATOM 2494 C C . GLY B 1 149 ? 22.078 -5.262 10.398 1 69.62 149 GLY B C 1
ATOM 2495 O O . GLY B 1 149 ? 22.875 -4.887 11.258 1 69.62 149 GLY B O 1
ATOM 2496 N N . ARG B 1 150 ? 22 -6.477 9.945 1 68.56 150 ARG B N 1
ATOM 2497 C CA . ARG B 1 150 ? 22.766 -7.48 10.672 1 68.56 150 ARG B CA 1
ATOM 2498 C C . ARG B 1 150 ? 24.188 -7.59 10.133 1 68.56 150 ARG B C 1
ATOM 2500 O O . ARG B 1 150 ? 25.047 -8.211 10.758 1 68.56 150 ARG B O 1
ATOM 2507 N N . GLY B 1 151 ? 24.641 -6.785 9.242 1 62.88 151 GLY B N 1
ATOM 2508 C CA . GLY B 1 151 ? 26.031 -6.738 8.812 1 62.88 151 GLY B CA 1
ATOM 2509 C C . GLY B 1 151 ? 26.484 -8.016 8.141 1 62.88 151 GLY B C 1
ATOM 2510 O O . GLY B 1 151 ? 27.688 -8.195 7.891 1 62.88 151 GLY B O 1
ATOM 2511 N N . GLY B 1 152 ? 25.688 -8.984 7.996 1 56.91 152 GLY B N 1
ATOM 2512 C CA . GLY B 1 152 ? 26.234 -10.219 7.465 1 56.91 152 GLY B CA 1
ATOM 2513 C C . GLY B 1 152 ? 26.484 -10.172 5.965 1 56.91 152 GLY B C 1
ATOM 2514 O O . GLY B 1 152 ? 25.938 -9.305 5.273 1 56.91 152 GLY B O 1
ATOM 2515 N N . GLY B 1 153 ? 27.656 -10.555 5.516 1 60.5 153 GLY B N 1
ATOM 2516 C CA . GLY B 1 153 ? 28.203 -10.633 4.172 1 60.5 153 GLY B CA 1
ATOM 2517 C C . GLY B 1 153 ? 27.25 -11.25 3.172 1 60.5 153 GLY B C 1
ATOM 2518 O O . GLY B 1 153 ? 27.562 -11.359 1.985 1 60.5 153 GLY B O 1
ATOM 2519 N N . GLY B 1 154 ? 26.078 -11.719 3.625 1 65.12 154 GLY B N 1
ATOM 2520 C CA . GLY B 1 154 ? 25.266 -12.414 2.641 1 65.12 154 GLY B CA 1
ATOM 2521 C C . GLY B 1 154 ? 24.375 -11.484 1.84 1 65.12 154 GLY B C 1
ATOM 2522 O O . GLY B 1 154 ? 24.281 -10.297 2.148 1 65.12 154 GLY B O 1
ATOM 2523 N N . LYS B 1 155 ? 24.016 -11.906 0.725 1 82.5 155 LYS B N 1
ATOM 2524 C CA . LYS B 1 155 ? 23.125 -11.164 -0.165 1 82.5 155 LYS B CA 1
ATOM 2525 C C . LYS B 1 155 ? 21.781 -10.898 0.499 1 82.5 155 LYS B C 1
ATOM 2527 O O . LYS B 1 155 ? 21.109 -11.828 0.972 1 82.5 155 LYS B O 1
ATOM 2532 N N . TYR B 1 156 ? 21.469 -9.664 0.879 1 90.5 156 TYR B N 1
ATOM 2533 C CA . TYR B 1 156 ? 20.234 -9.281 1.558 1 90.5 156 TYR B CA 1
ATOM 2534 C C . TYR B 1 156 ? 19.203 -8.766 0.562 1 90.5 156 TYR B C 1
ATOM 2536 O O . TYR B 1 156 ? 18.219 -8.148 0.951 1 90.5 156 TYR B O 1
ATOM 2544 N N . TRP B 1 157 ? 19.469 -9.016 -0.667 1 92.69 157 TRP B N 1
ATOM 2545 C CA . TRP B 1 157 ? 18.484 -8.641 -1.679 1 92.69 157 TRP B CA 1
ATOM 2546 C C . TRP B 1 157 ? 18.562 -9.57 -2.887 1 92.69 157 TRP B C 1
ATOM 2548 O O . TRP B 1 157 ? 19.594 -10.211 -3.113 1 92.69 157 TRP B O 1
ATOM 2558 N N . TRP B 1 158 ? 17.453 -9.719 -3.668 1 92.25 158 TRP B N 1
ATOM 2559 C CA . TRP B 1 158 ? 17.438 -10.469 -4.918 1 92.25 158 TRP B CA 1
ATOM 2560 C C . TRP B 1 158 ? 16.359 -9.93 -5.855 1 92.25 158 TRP B C 1
ATOM 2562 O O . TRP B 1 158 ? 15.508 -9.133 -5.445 1 92.25 158 TRP B O 1
ATOM 2572 N N . GLU B 1 159 ? 16.469 -10.273 -7.027 1 91.25 159 GLU B N 1
ATOM 2573 C CA . GLU B 1 159 ? 15.5 -9.883 -8.039 1 91.25 159 GLU B CA 1
ATOM 2574 C C . GLU B 1 159 ? 14.594 -11.055 -8.414 1 91.25 159 GLU B C 1
ATOM 2576 O O . GLU B 1 159 ? 15.039 -12.203 -8.445 1 91.25 159 GLU B O 1
ATOM 2581 N N . VAL B 1 160 ? 13.406 -10.711 -8.555 1 90.19 160 VAL B N 1
ATOM 2582 C CA . VAL B 1 160 ? 12.406 -11.695 -8.961 1 90.19 160 VAL B CA 1
ATOM 2583 C C . VAL B 1 160 ? 11.828 -11.305 -10.32 1 90.19 160 VAL B C 1
ATOM 2585 O O . VAL B 1 160 ? 11.289 -10.211 -10.484 1 90.19 160 VAL B O 1
ATOM 2588 N N . VAL B 1 161 ? 11.875 -12.219 -11.297 1 85.56 161 VAL B N 1
ATOM 2589 C CA . VAL B 1 161 ? 11.32 -11.961 -12.625 1 85.56 161 VAL B CA 1
ATOM 2590 C C . VAL B 1 161 ? 9.797 -12.109 -12.578 1 85.56 161 VAL B C 1
ATOM 2592 O O . VAL B 1 161 ? 9.281 -13.094 -12.055 1 85.56 161 VAL B O 1
ATOM 2595 N N . ILE B 1 162 ? 9.086 -11.117 -12.984 1 81.94 162 ILE B N 1
ATOM 2596 C CA . ILE B 1 162 ? 7.633 -11.172 -13.055 1 81.94 162 ILE B CA 1
ATOM 2597 C C . ILE B 1 162 ? 7.203 -12.062 -14.219 1 81.94 162 ILE B C 1
ATOM 2599 O O . ILE B 1 162 ? 7.68 -11.891 -15.344 1 81.94 162 ILE B O 1
ATOM 2603 N N . PRO B 1 163 ? 6.273 -12.969 -13.953 1 77.25 163 PRO B N 1
ATOM 2604 C CA . PRO B 1 163 ? 5.801 -13.836 -15.031 1 77.25 163 PRO B CA 1
ATOM 2605 C C . PRO B 1 163 ? 5.25 -13.055 -16.219 1 77.25 163 PRO B C 1
ATOM 2607 O O . PRO B 1 163 ? 4.645 -11.992 -16.031 1 77.25 163 PRO B O 1
ATOM 2610 N N . GLU B 1 164 ? 5.445 -13.508 -17.375 1 70.69 164 GLU B N 1
ATOM 2611 C CA . GLU B 1 164 ? 5.09 -12.844 -18.625 1 70.69 164 GLU B CA 1
ATOM 2612 C C . GLU B 1 164 ? 3.623 -12.43 -18.625 1 70.69 164 GLU B C 1
ATOM 2614 O O . GLU B 1 164 ? 3.283 -11.336 -19.094 1 70.69 164 GLU B O 1
ATOM 2619 N N . GLY B 1 165 ? 2.625 -13.297 -18.25 1 65.94 165 GLY B N 1
ATOM 2620 C CA . GLY B 1 165 ? 1.211 -12.961 -18.234 1 65.94 165 GLY B CA 1
ATOM 2621 C C . GLY B 1 165 ? 0.878 -11.812 -17.312 1 65.94 165 GLY B C 1
ATOM 2622 O O . GLY B 1 165 ? -0.211 -11.234 -17.391 1 65.94 165 GLY B O 1
ATOM 2623 N N . MET B 1 166 ? 1.825 -11.531 -16.484 1 69.19 166 MET B N 1
ATOM 2624 C CA . MET B 1 166 ? 1.582 -10.492 -15.484 1 69.19 166 MET B CA 1
ATOM 2625 C C . MET B 1 166 ? 2.346 -9.219 -15.82 1 69.19 166 MET B C 1
ATOM 2627 O O . MET B 1 166 ? 2.26 -8.227 -15.094 1 69.19 166 MET B O 1
ATOM 2631 N N . ARG B 1 167 ? 3.123 -9.414 -16.766 1 59.25 167 ARG B N 1
ATOM 2632 C CA . ARG B 1 167 ? 3.984 -8.297 -17.141 1 59.25 167 ARG B CA 1
ATOM 2633 C C . ARG B 1 167 ? 3.16 -7.094 -17.578 1 59.25 167 ARG B C 1
ATOM 2635 O O . ARG B 1 167 ? 3.604 -5.949 -17.453 1 59.25 167 ARG B O 1
ATOM 2642 N N . VAL B 1 168 ? 1.953 -7.434 -18.094 1 52.47 168 VAL B N 1
ATOM 2643 C CA . VAL B 1 168 ? 1.079 -6.336 -18.484 1 52.47 168 VAL B CA 1
ATOM 2644 C C . VAL B 1 168 ? 0.787 -5.449 -17.281 1 52.47 168 VAL B C 1
ATOM 2646 O O . VAL B 1 168 ? 0.504 -4.258 -17.438 1 52.47 168 VAL B O 1
ATOM 2649 N N . MET B 1 169 ? 0.815 -6.148 -16.125 1 51.5 169 MET B N 1
ATOM 2650 C CA . MET B 1 169 ? 0.629 -5.398 -14.891 1 51.5 169 MET B CA 1
ATOM 2651 C C . MET B 1 169 ? 1.712 -4.336 -14.727 1 51.5 169 MET B C 1
ATOM 2653 O O . MET B 1 169 ? 1.467 -3.279 -14.148 1 51.5 169 MET B O 1
ATOM 2657 N N . ALA B 1 170 ? 2.865 -4.754 -15.125 1 49 170 ALA B N 1
ATOM 2658 C CA . ALA B 1 170 ? 4.023 -3.869 -15.047 1 49 170 ALA B CA 1
ATOM 2659 C C . ALA B 1 170 ? 3.926 -2.75 -16.078 1 49 170 ALA B C 1
ATOM 2661 O O . ALA B 1 170 ? 4.512 -1.679 -15.906 1 49 170 ALA B O 1
ATOM 2662 N N . MET B 1 171 ? 3.162 -3.092 -17.156 1 45.22 171 MET B N 1
ATOM 2663 C CA . MET B 1 171 ? 3.15 -2.205 -18.312 1 45.22 171 MET B CA 1
ATOM 2664 C C . MET B 1 171 ? 2.232 -1.01 -18.078 1 45.22 171 MET B C 1
ATOM 2666 O O . MET B 1 171 ? 2.318 -0.006 -18.797 1 45.22 171 MET B O 1
ATOM 2670 N N . HIS B 1 172 ? 1.349 -1.342 -17.391 1 44.62 172 HIS B N 1
ATOM 2671 C CA . HIS B 1 172 ? 0.295 -0.337 -17.5 1 44.62 172 HIS B CA 1
ATOM 2672 C C . HIS B 1 172 ? 0.676 0.936 -16.75 1 44.62 172 HIS B C 1
ATOM 2674 O O . HIS B 1 172 ? -0.19 1.748 -16.406 1 44.62 172 HIS B O 1
ATOM 2680 N N . VAL B 1 173 ? 2.004 1.035 -16.469 1 40.22 173 VAL B N 1
ATOM 2681 C CA . VAL B 1 173 ? 2.344 2.365 -15.977 1 40.22 173 VAL B CA 1
ATOM 2682 C C . VAL B 1 173 ? 2.348 3.361 -17.125 1 40.22 173 VAL B C 1
ATOM 2684 O O . VAL B 1 173 ? 3.131 3.221 -18.078 1 40.22 173 VAL B O 1
ATOM 2687 N N . LEU B 1 174 ? 1.211 3.943 -17.531 1 34.44 174 LEU B N 1
ATOM 2688 C CA . LEU B 1 174 ? 0.965 4.809 -18.688 1 34.44 174 LEU B CA 1
ATOM 2689 C C . LEU B 1 174 ? 2.039 5.887 -18.797 1 34.44 174 LEU B C 1
ATOM 2691 O O . LEU B 1 174 ? 2.51 6.406 -17.781 1 34.44 174 LEU B O 1
ATOM 2695 N N . PRO B 1 175 ? 2.6 6 -20.078 1 31.61 175 PRO B N 1
ATOM 2696 C CA . PRO B 1 175 ? 3.621 6.941 -20.547 1 31.61 175 PRO B CA 1
ATOM 2697 C C . PRO B 1 175 ? 3.23 8.398 -20.312 1 31.61 175 PRO B C 1
ATOM 2699 O O . PRO B 1 175 ? 2.051 8.75 -20.422 1 31.61 175 PRO B O 1
ATOM 2702 N N . ARG B 1 176 ? 3.951 9.109 -19.297 1 31.91 176 ARG B N 1
ATOM 2703 C CA . ARG B 1 176 ? 3.857 10.57 -19.25 1 31.91 176 ARG B CA 1
ATOM 2704 C C . ARG B 1 176 ? 4.055 11.18 -20.641 1 31.91 176 ARG B C 1
ATOM 2706 O O . ARG B 1 176 ? 4.973 10.797 -21.359 1 31.91 176 ARG B O 1
ATOM 2713 N N . MET B 1 177 ? 2.984 11.492 -21.359 1 27.33 177 MET B N 1
ATOM 2714 C CA . MET B 1 177 ? 3.113 12.242 -22.594 1 27.33 177 MET B CA 1
ATOM 2715 C C . MET B 1 177 ? 3.984 13.477 -22.391 1 27.33 177 MET B C 1
ATOM 2717 O O . MET B 1 177 ? 3.693 14.32 -21.547 1 27.33 177 MET B O 1
ATOM 2721 N N . ARG B 1 178 ? 5.246 13.383 -22.75 1 28.92 178 ARG B N 1
ATOM 2722 C CA . ARG B 1 178 ? 6.066 14.57 -22.969 1 28.92 178 ARG B CA 1
ATOM 2723 C C . ARG B 1 178 ? 5.367 15.562 -23.891 1 28.92 178 ARG B C 1
ATOM 2725 O O . ARG B 1 178 ? 5.016 15.227 -25.016 1 28.92 178 ARG B O 1
ATOM 2732 N N . ARG B 1 179 ? 4.789 16.547 -23.156 1 27.36 179 ARG B N 1
ATOM 2733 C CA . ARG B 1 179 ? 4.547 17.719 -24 1 27.36 179 ARG B CA 1
ATOM 2734 C C . ARG B 1 179 ? 5.832 18.172 -24.688 1 27.36 179 ARG B C 1
ATOM 2736 O O . ARG B 1 179 ? 6.855 18.375 -24.016 1 27.36 179 ARG B O 1
ATOM 2743 N N . ARG B 1 180 ? 5.949 17.922 -25.875 1 29.45 180 ARG B N 1
ATOM 2744 C CA . ARG B 1 180 ? 6.895 18.641 -26.719 1 29.45 180 ARG B CA 1
ATOM 2745 C C . ARG B 1 180 ? 6.801 20.141 -26.484 1 29.45 180 ARG B C 1
ATOM 2747 O O . ARG B 1 180 ? 5.734 20.734 -26.641 1 29.45 180 ARG B O 1
ATOM 2754 N N . ARG B 1 181 ? 7.633 20.641 -25.594 1 28.12 181 ARG B N 1
ATOM 2755 C CA . ARG B 1 181 ? 7.883 22.062 -25.781 1 28.12 181 ARG B CA 1
ATOM 2756 C C . ARG B 1 181 ? 8.086 22.406 -27.25 1 28.12 181 ARG B C 1
ATOM 2758 O O . ARG B 1 181 ? 9 21.875 -27.891 1 28.12 181 ARG B O 1
ATOM 2765 N N . ARG B 1 182 ? 7.051 22.969 -27.797 1 28.23 182 ARG B N 1
ATOM 2766 C CA . ARG B 1 182 ? 7.277 23.766 -29 1 28.23 182 ARG B CA 1
ATOM 2767 C C . ARG B 1 182 ? 8.312 24.859 -28.734 1 28.23 182 ARG B C 1
ATOM 2769 O O . ARG B 1 182 ? 8.094 25.75 -27.906 1 28.23 182 ARG B O 1
ATOM 2776 N N . THR B 1 183 ? 9.539 24.438 -28.781 1 28.06 183 THR B N 1
ATOM 2777 C CA . THR B 1 183 ? 10.5 25.469 -29.141 1 28.06 183 THR B CA 1
ATOM 2778 C C . THR B 1 183 ? 9.93 26.391 -30.203 1 28.06 183 THR B C 1
ATOM 2780 O O . THR B 1 183 ? 9.602 25.953 -31.312 1 28.06 183 THR B O 1
ATOM 2783 N N . SER B 1 184 ? 9.219 27.484 -29.703 1 26.72 184 SER B N 1
ATOM 2784 C CA . SER B 1 184 ? 9.352 28.625 -30.609 1 26.72 184 SER B CA 1
ATOM 2785 C C . SER B 1 184 ? 10.797 29.094 -30.703 1 26.72 184 SER B C 1
ATOM 2787 O O . SER B 1 184 ? 11.539 29.047 -29.719 1 26.72 184 SER B O 1
#

Organism: Iris pallida (NCBI:txid29817)

Radius of gyration: 24.15 Å; Cα contacts (8 Å, |Δi|>4): 801; chains: 2; bounding box: 70×84×88 Å

Secondary structure (DSSP, 8-state):
---------------------------TTT-----EEEEETTTTEEEEEETTTTEEEEEETTTTEEEEPPHHHHHH--S-EEEETTEEEEEETTTTEEEEEETTTTEEEEEEE-GGGTTEEEEEEETTEEEEEETT-SEEEEEEHHHHTTT-SS--EEEEEPPGGGHHHHHTS-----------/---------------------------TTT-----EEEEETTTTEEEEEETTTTEEEEEETTTTEEEEPPHHHHHH--S-EEEETTEEEEEETTTTEEEEEETTTTEEEEEEE-GGGTTEEEEEEETTEEEEEETT-SEEEEEEHHHHTTT-SS--EEEEEPPGGGHHHHHTS-----------

Solvent-accessible surface area (backbone atoms only — not comparable to full-atom values): 20386 Å² total; per-residue (Å²): 134,83,78,77,75,78,75,80,78,77,75,74,74,73,72,69,77,70,76,71,43,24,43,55,42,86,43,79,88,74,47,53,64,65,51,42,61,36,29,35,46,63,78,42,28,38,39,37,35,22,66,81,78,68,45,56,37,27,37,32,66,85,75,70,40,80,39,81,47,55,67,40,54,57,72,63,52,59,39,36,54,33,40,46,79,68,33,43,34,32,30,31,20,85,76,7,36,30,28,36,52,38,76,92,72,41,38,70,42,82,72,49,74,38,80,67,37,30,39,32,67,40,45,28,33,37,79,52,28,38,38,33,36,18,41,46,34,57,38,32,35,38,35,34,60,68,48,59,76,62,68,58,90,62,82,42,56,51,72,43,75,51,55,73,93,49,35,60,43,44,45,46,30,52,60,40,72,75,74,72,74,74,77,122,137,86,79,78,74,81,76,80,78,77,76,74,74,72,71,68,77,67,74,72,40,27,43,54,42,87,39,80,89,74,49,55,65,64,52,43,60,36,29,38,45,64,77,40,29,38,40,37,36,22,67,81,76,70,45,57,37,28,37,32,67,87,77,70,43,81,39,81,46,56,66,39,53,59,72,62,52,59,40,36,54,33,40,45,81,69,34,42,35,32,30,31,21,85,75,7,35,31,26,36,52,38,76,94,72,43,37,69,42,83,72,49,74,39,80,67,37,29,40,32,67,41,47,28,32,37,78,51,28,38,39,34,38,18,39,42,36,58,40,32,33,37,36,33,59,67,47,58,77,64,69,58,89,61,84,43,57,51,74,43,75,50,56,72,94,52,36,59,43,47,46,46,30,54,64,42,71,74,75,73,75,74,77,123

InterPro domains:
  IPR015915 Kelch-type beta-propeller [SSF117281] (37-142)